Protein AF-A0A5C0DXQ9-F1 (afdb_monomer)

Solvent-accessible surface area (backbone atoms only — not comparable to full-atom values): 11431 Å² total; per-residue (Å²): 136,87,81,73,90,40,61,72,46,39,57,31,64,67,61,43,37,51,54,45,40,54,57,48,52,52,50,47,52,51,49,53,51,51,56,53,49,55,46,51,58,53,44,64,68,39,66,84,57,83,90,80,89,86,68,92,79,42,70,71,53,39,52,50,53,47,49,53,48,50,50,51,49,52,50,52,49,50,54,52,49,53,48,50,54,52,48,34,62,75,70,62,54,54,52,63,52,48,41,47,24,53,52,43,45,53,50,32,46,52,51,42,49,51,51,59,32,34,76,70,48,71,68,52,73,71,58,45,54,52,50,54,57,62,57,46,53,62,65,63,47,47,56,71,77,47,49,44,81,89,68,73,79,76,87,81,78,80,76,52,73,68,53,52,53,51,49,52,55,47,53,53,49,53,53,57,67,72,47,99,64,55,76,69,58,56,54,52,55,53,52,57,61,64,76,78,110

Foldseek 3Di:
DDDDQDLVQLLDLVNLLVVLLVVLVVQLVVQLVVLVVVVVVVVVVVVVPDDDDDDCPDPVNLVSSLVSSLVVLVVVLVVVLVVNVVVCVVVVPALVSSLSSNLSSLVSSLVSSQVSSCVSPNDDPVRVVVSVVVSVVSNVVSCVVSPHPVVVDDDDDDDDPVVVVVVVLVVVLVVLVPDPDDPVVSVVVVVVVVVVD

Nearest PDB structures (foldseek):
  4pu3-assembly1_B  TM=4.774E-01  e=5.585E+00  Shewanella oneidensis MR-1
  6xxv-assembly2_F  TM=4.440E-01  e=5.886E+00  Homo sapiens
  8j07-assembly1_3  TM=2.164E-01  e=5.886E+00  Homo sapiens
  4tql-assembly1_A  TM=2.391E-01  e=7.260E+00  synthetic construct

Radius of gyration: 27.79 Å; Cα contacts (8 Å, |Δi|>4): 113; chains: 1; bounding box: 63×33×80 Å

pLDDT: mean 84.04, std 14.0, range [42.94, 96.19]

Structure (mmCIF, N/CA/C/O backbone):
data_AF-A0A5C0DXQ9-F1
#
_entry.id   AF-A0A5C0DXQ9-F1
#
loop_
_atom_site.group_PDB
_atom_site.id
_atom_site.type_symbol
_atom_site.label_atom_id
_atom_site.label_alt_id
_atom_site.label_comp_id
_atom_site.label_asym_id
_atom_site.label_entity_id
_atom_site.label_seq_id
_atom_site.pdbx_PDB_ins_code
_atom_site.Cartn_x
_atom_site.Cartn_y
_atom_site.Cartn_z
_atom_site.occupancy
_atom_site.B_iso_or_equiv
_atom_site.auth_seq_id
_atom_site.auth_comp_id
_atom_site.auth_asym_id
_atom_site.auth_atom_id
_atom_site.pdbx_PDB_model_num
ATOM 1 N N . MET A 1 1 ? -2.977 2.611 -20.337 1.00 57.69 1 MET A N 1
ATOM 2 C CA . MET A 1 1 ? -4.114 1.672 -20.245 1.00 57.69 1 MET A CA 1
ATOM 3 C C . MET A 1 1 ? -5.140 2.260 -19.283 1.00 57.69 1 MET A C 1
ATOM 5 O O . MET A 1 1 ? -4.725 2.802 -18.268 1.00 57.69 1 MET A O 1
ATOM 9 N N . THR A 1 2 ? -6.436 2.237 -19.600 1.00 77.56 2 THR A N 1
ATOM 10 C CA . THR A 1 2 ? -7.495 2.742 -18.704 1.00 77.56 2 THR A CA 1
ATOM 11 C C . THR A 1 2 ? -8.113 1.585 -17.930 1.00 77.56 2 THR A C 1
ATOM 13 O O . THR A 1 2 ? -8.775 0.739 -18.527 1.00 77.56 2 THR A O 1
ATOM 16 N N . PHE A 1 3 ? -7.885 1.544 -16.617 1.00 87.88 3 PHE A N 1
ATOM 17 C CA . PHE A 1 3 ? -8.521 0.587 -15.714 1.00 87.88 3 PHE A CA 1
ATOM 18 C C . PHE A 1 3 ? -9.900 1.109 -15.305 1.00 87.88 3 PHE A C 1
ATOM 20 O O . PHE A 1 3 ? -10.027 2.258 -14.889 1.00 87.88 3 PHE A O 1
ATOM 27 N N . GLN A 1 4 ? -10.936 0.282 -15.418 1.00 91.50 4 GLN A N 1
ATOM 28 C CA . GLN A 1 4 ? -12.277 0.657 -14.971 1.00 91.50 4 GLN A CA 1
ATOM 29 C C . GLN A 1 4 ? -12.434 0.377 -13.476 1.00 91.50 4 GLN A C 1
ATOM 31 O O . GLN A 1 4 ? -12.380 -0.777 -13.049 1.00 91.50 4 GLN A O 1
ATOM 36 N N . ILE A 1 5 ? -12.646 1.434 -12.693 1.00 92.25 5 ILE A N 1
ATOM 37 C CA . ILE A 1 5 ? -12.815 1.356 -11.241 1.00 92.25 5 ILE A CA 1
ATOM 38 C C . ILE A 1 5 ? -14.251 0.927 -10.930 1.00 92.25 5 ILE A C 1
ATOM 40 O O . ILE A 1 5 ? -15.166 1.739 -10.878 1.00 92.25 5 ILE A O 1
ATOM 44 N N . THR A 1 6 ? -14.442 -0.375 -10.742 1.00 93.12 6 THR A N 1
ATOM 45 C CA . THR A 1 6 ? -15.700 -0.994 -10.300 1.00 93.12 6 THR A CA 1
ATOM 46 C C . THR A 1 6 ? -15.387 -2.029 -9.222 1.00 93.12 6 THR A C 1
ATOM 48 O O . THR A 1 6 ? -14.286 -2.586 -9.263 1.00 93.12 6 THR A O 1
ATOM 51 N N . PRO A 1 7 ? -16.318 -2.357 -8.302 1.00 91.88 7 PRO A N 1
ATOM 52 C CA . PRO A 1 7 ? -16.059 -3.347 -7.256 1.00 91.88 7 PRO A CA 1
ATOM 53 C C . PRO A 1 7 ? -15.606 -4.697 -7.819 1.00 91.88 7 PRO A C 1
ATOM 55 O O . PRO A 1 7 ? -14.713 -5.330 -7.270 1.00 91.88 7 PRO A O 1
ATOM 58 N N . GLU A 1 8 ? -16.183 -5.117 -8.946 1.00 93.31 8 GLU A N 1
ATOM 59 C CA . GLU A 1 8 ? -15.826 -6.363 -9.625 1.00 93.31 8 GLU A CA 1
ATOM 60 C C . GLU A 1 8 ? -14.357 -6.371 -10.073 1.00 93.31 8 GLU A C 1
ATOM 62 O O . GLU A 1 8 ? -13.620 -7.315 -9.783 1.00 93.31 8 GLU A O 1
ATOM 67 N N . ASN A 1 9 ? -13.894 -5.289 -10.704 1.00 92.62 9 ASN A N 1
ATOM 68 C CA . ASN A 1 9 ? -12.521 -5.193 -11.195 1.00 92.62 9 ASN A CA 1
ATOM 69 C C . ASN A 1 9 ? -11.516 -4.971 -10.060 1.00 92.62 9 ASN A C 1
ATOM 71 O O . ASN A 1 9 ? -10.453 -5.593 -10.043 1.00 92.62 9 ASN A O 1
ATOM 75 N N . THR A 1 10 ? -11.837 -4.112 -9.089 1.00 93.44 10 THR A N 1
ATOM 76 C CA . THR A 1 10 ? -10.950 -3.780 -7.959 1.00 93.44 10 THR A CA 1
ATOM 77 C C . THR A 1 10 ? -10.901 -4.866 -6.887 1.00 93.44 10 THR A C 1
ATOM 79 O O . THR A 1 10 ? -10.075 -4.792 -5.979 1.00 93.44 10 THR A O 1
ATOM 82 N N . GLN A 1 11 ? -11.749 -5.889 -6.982 1.00 94.19 11 GLN A N 1
ATOM 83 C CA . GLN A 1 11 ? -11.668 -7.102 -6.164 1.00 94.19 11 GLN A CA 1
ATOM 84 C C . GLN A 1 11 ? -11.140 -8.308 -6.962 1.00 94.19 11 GLN A C 1
ATOM 86 O O . GLN A 1 11 ? -10.884 -9.371 -6.392 1.00 94.19 11 GLN A O 1
ATOM 91 N N . ASN A 1 12 ? -10.891 -8.151 -8.268 1.00 95.69 12 ASN A N 1
ATOM 92 C CA . ASN A 1 12 ? -10.263 -9.180 -9.084 1.00 95.69 12 ASN A CA 1
ATOM 93 C C . ASN A 1 12 ? -8.734 -9.116 -8.965 1.00 95.69 12 ASN A C 1
ATOM 95 O O . ASN A 1 12 ? -8.052 -8.299 -9.589 1.00 95.69 12 ASN A O 1
ATOM 99 N N . LYS A 1 13 ? -8.177 -10.046 -8.184 1.00 94.44 13 LYS A N 1
ATOM 100 C CA . LYS A 1 13 ? -6.729 -10.169 -7.972 1.00 94.44 13 LYS A CA 1
ATOM 101 C C . LYS A 1 13 ? -5.935 -10.300 -9.276 1.00 94.44 13 LYS A C 1
ATOM 103 O O . LYS A 1 13 ? -4.861 -9.716 -9.370 1.00 94.44 13 LYS A O 1
ATOM 108 N N . SER A 1 14 ? -6.408 -11.081 -10.249 1.00 94.94 14 SER A N 1
ATOM 109 C CA . SER A 1 14 ? -5.661 -11.306 -11.495 1.00 94.94 14 SER A CA 1
ATOM 110 C C . SER A 1 14 ? -5.553 -10.015 -12.297 1.00 94.94 14 SER A C 1
ATOM 112 O O . SER A 1 14 ? -4.453 -9.618 -12.674 1.00 94.94 14 SER A O 1
ATOM 114 N N . THR A 1 15 ? -6.683 -9.330 -12.473 1.00 94.62 15 THR A N 1
ATOM 115 C CA . THR A 1 15 ? -6.773 -8.073 -13.224 1.00 94.62 15 THR A CA 1
ATOM 116 C C . THR A 1 15 ? -5.947 -6.967 -12.571 1.00 94.62 15 THR A C 1
ATOM 118 O O . THR A 1 15 ? -5.206 -6.263 -13.254 1.00 94.62 15 THR A O 1
ATOM 121 N N . LEU A 1 16 ? -6.000 -6.839 -11.241 1.00 95.50 16 LEU A N 1
ATOM 122 C CA . LEU A 1 16 ? -5.173 -5.869 -10.520 1.00 95.50 16 LEU A CA 1
ATOM 123 C C . LEU A 1 16 ? -3.677 -6.180 -10.620 1.00 95.50 16 LEU A C 1
ATOM 125 O O . LEU A 1 16 ? -2.874 -5.267 -10.805 1.00 95.50 16 LEU A O 1
ATOM 129 N N . LEU A 1 17 ? -3.282 -7.450 -10.487 1.00 96.06 17 LEU A N 1
ATOM 130 C CA . LEU A 1 17 ? -1.877 -7.836 -10.622 1.00 96.06 17 LEU A CA 1
ATOM 131 C C . LEU A 1 17 ? -1.350 -7.536 -12.022 1.00 96.06 17 LEU A C 1
ATOM 133 O O . LEU A 1 17 ? -0.240 -7.029 -12.139 1.00 96.06 17 LEU A O 1
ATOM 137 N N . GLU A 1 18 ? -2.122 -7.839 -13.062 1.00 95.56 18 GLU A N 1
ATOM 138 C CA . GLU A 1 18 ? -1.767 -7.527 -14.447 1.00 95.56 18 GLU A CA 1
ATOM 139 C C . GLU A 1 18 ? -1.595 -6.018 -14.643 1.00 95.56 18 GLU A C 1
ATOM 141 O O . GLU A 1 18 ? -0.513 -5.572 -15.026 1.00 95.56 18 GLU A O 1
ATOM 146 N N . TYR A 1 19 ? -2.590 -5.231 -14.232 1.00 95.38 19 TYR A N 1
ATOM 147 C CA . TYR A 1 19 ? -2.549 -3.772 -14.306 1.00 95.38 19 TYR A CA 1
ATOM 148 C C . TYR A 1 19 ? -1.317 -3.167 -13.614 1.00 95.38 19 TYR A C 1
ATOM 150 O O . TYR A 1 19 ? -0.570 -2.386 -14.211 1.00 95.38 19 TYR A O 1
ATOM 158 N N . PHE A 1 20 ? -1.057 -3.548 -12.358 1.00 96.19 20 PHE A N 1
ATOM 159 C CA . PHE A 1 20 ? 0.099 -3.027 -11.627 1.00 96.19 20 PHE A CA 1
ATOM 160 C C . PHE A 1 20 ? 1.428 -3.522 -12.207 1.00 96.19 20 PHE A C 1
ATOM 162 O O . PHE A 1 20 ? 2.406 -2.773 -12.175 1.00 96.19 20 PHE A O 1
ATOM 169 N N . ARG A 1 21 ? 1.493 -4.752 -12.738 1.00 95.88 21 ARG A N 1
ATOM 170 C CA . ARG A 1 21 ? 2.706 -5.289 -13.378 1.00 95.88 21 ARG A CA 1
ATOM 171 C C . ARG A 1 21 ? 3.064 -4.516 -14.630 1.00 95.88 21 ARG A C 1
ATOM 173 O O . ARG A 1 21 ? 4.231 -4.180 -14.795 1.00 95.88 21 ARG A O 1
ATOM 180 N N . GLU A 1 22 ? 2.098 -4.228 -15.490 1.00 95.31 22 GLU A N 1
ATOM 181 C CA . GLU A 1 22 ? 2.356 -3.466 -16.710 1.00 95.31 22 GLU A CA 1
ATOM 182 C C . GLU A 1 22 ? 2.880 -2.066 -16.393 1.00 95.31 22 GLU A C 1
ATOM 184 O O . GLU A 1 22 ? 3.979 -1.713 -16.828 1.00 95.31 22 GLU A O 1
ATOM 189 N N . LEU A 1 23 ? 2.166 -1.321 -15.542 1.00 94.31 23 LEU A N 1
ATOM 190 C CA . LEU A 1 23 ? 2.596 0.011 -15.105 1.00 94.31 23 LEU A CA 1
ATOM 191 C C . LEU A 1 23 ? 3.960 -0.021 -14.412 1.00 94.31 23 LEU A C 1
ATOM 193 O O . LEU A 1 23 ? 4.803 0.854 -14.612 1.00 94.31 23 LEU A O 1
ATOM 197 N N . GLY A 1 24 ? 4.185 -1.032 -13.578 1.00 94.94 24 GLY A N 1
ATOM 198 C CA . GLY A 1 24 ? 5.432 -1.185 -12.851 1.00 94.94 24 GLY A CA 1
ATOM 199 C C . GLY A 1 24 ? 6.619 -1.519 -13.750 1.00 94.94 24 GLY A C 1
ATOM 200 O O . GLY A 1 24 ? 7.696 -0.957 -13.557 1.00 94.94 24 GLY A O 1
ATOM 201 N N . ASN A 1 25 ? 6.429 -2.369 -14.758 1.00 95.50 25 ASN A N 1
ATOM 202 C CA . ASN A 1 25 ? 7.457 -2.704 -15.744 1.00 95.50 25 ASN A CA 1
ATOM 203 C C . ASN A 1 25 ? 7.785 -1.519 -16.661 1.00 95.50 25 ASN A C 1
ATOM 205 O O . ASN A 1 25 ? 8.961 -1.283 -16.963 1.00 95.50 25 ASN A O 1
ATOM 209 N N . GLU A 1 26 ? 6.770 -0.752 -17.067 1.00 95.44 26 GLU A N 1
ATOM 210 C CA . GLU A 1 26 ? 6.946 0.498 -17.811 1.00 95.44 26 GLU A CA 1
ATOM 211 C C . GLU A 1 26 ? 7.802 1.478 -16.997 1.00 95.44 26 GLU A C 1
ATOM 213 O O . GLU A 1 26 ? 8.883 1.881 -17.436 1.00 95.44 26 GLU A O 1
ATOM 218 N N . LYS A 1 27 ? 7.404 1.755 -15.748 1.00 95.19 27 LYS A N 1
ATOM 219 C CA . LYS A 1 27 ? 8.153 2.648 -14.849 1.00 95.19 27 LYS A CA 1
ATOM 220 C C . LYS A 1 27 ? 9.560 2.150 -14.551 1.00 95.19 27 LYS A C 1
ATOM 222 O O . LYS A 1 27 ? 10.500 2.941 -14.524 1.00 95.19 27 LYS A O 1
ATOM 227 N N . LEU A 1 28 ? 9.741 0.848 -14.344 1.00 94.62 28 LEU A N 1
ATOM 228 C CA . LEU A 1 28 ? 11.064 0.273 -14.119 1.00 94.62 28 LEU A CA 1
ATOM 229 C C . LEU A 1 28 ? 11.979 0.481 -15.334 1.00 94.62 28 LEU A C 1
ATOM 231 O O . LEU A 1 28 ? 13.169 0.769 -15.170 1.00 94.62 28 LEU A O 1
ATOM 235 N N . SER A 1 29 ? 11.432 0.360 -16.542 1.00 93.44 29 SER A N 1
ATOM 236 C CA . SER A 1 29 ? 12.166 0.589 -17.789 1.00 93.44 29 SER A CA 1
ATOM 237 C C . SER A 1 29 ? 12.580 2.054 -17.938 1.00 93.44 29 SER A C 1
ATOM 239 O O . SER A 1 29 ? 13.749 2.327 -18.217 1.00 93.44 29 SER A O 1
ATOM 241 N N . GLU A 1 30 ? 11.669 2.991 -17.668 1.00 93.94 30 GLU A N 1
ATOM 242 C CA . GLU A 1 30 ? 11.961 4.432 -17.649 1.00 93.94 30 GLU A CA 1
ATOM 243 C C . GLU A 1 30 ? 13.069 4.775 -16.643 1.00 93.94 30 GLU A C 1
ATOM 245 O O . GLU A 1 30 ? 14.079 5.377 -17.011 1.00 93.94 30 GLU A O 1
ATOM 250 N N . ILE A 1 31 ? 12.946 4.305 -15.397 1.00 92.94 31 ILE A N 1
ATOM 251 C CA . ILE A 1 31 ? 13.934 4.543 -14.335 1.00 92.94 31 ILE A CA 1
ATOM 252 C C . ILE A 1 31 ? 15.311 4.005 -14.742 1.00 92.94 31 ILE A C 1
ATOM 254 O O . ILE A 1 31 ? 16.329 4.675 -14.550 1.00 92.94 31 ILE A O 1
ATOM 258 N N . ARG A 1 32 ? 15.377 2.803 -15.333 1.00 90.44 32 ARG A N 1
ATOM 259 C CA . ARG A 1 32 ? 16.641 2.233 -15.837 1.00 90.44 32 ARG A CA 1
ATOM 260 C C . ARG A 1 32 ? 17.297 3.168 -16.859 1.00 90.44 32 ARG A C 1
ATOM 262 O O . ARG A 1 32 ? 18.494 3.441 -16.744 1.00 90.44 32 ARG A O 1
ATOM 269 N N . ILE A 1 33 ? 16.520 3.701 -17.803 1.00 89.31 33 ILE A N 1
ATOM 270 C CA . ILE A 1 33 ? 17.003 4.640 -18.828 1.00 89.31 33 ILE A CA 1
ATOM 271 C C . ILE A 1 33 ? 17.474 5.956 -18.196 1.00 89.31 33 ILE A C 1
ATOM 273 O O . ILE A 1 33 ? 18.551 6.455 -18.541 1.00 89.31 33 ILE A O 1
ATOM 277 N N . GLU A 1 34 ? 16.713 6.519 -17.259 1.00 88.62 34 GLU A N 1
ATOM 278 C CA . GLU A 1 34 ? 17.051 7.774 -16.578 1.00 88.62 34 GLU A CA 1
ATOM 279 C C . GLU A 1 34 ? 18.349 7.658 -15.777 1.00 88.62 34 GLU A C 1
ATOM 281 O O . GLU A 1 34 ? 19.250 8.497 -15.903 1.00 88.62 34 GLU A O 1
ATOM 286 N N . VAL A 1 35 ? 18.487 6.588 -14.992 1.00 85.94 35 VAL A N 1
ATOM 287 C CA . VAL A 1 35 ? 19.685 6.334 -14.185 1.00 85.94 35 VAL A CA 1
ATOM 288 C C . VAL A 1 35 ? 20.910 6.120 -15.077 1.00 85.94 35 VAL A C 1
ATOM 290 O O . VAL A 1 35 ? 21.982 6.667 -14.781 1.00 85.94 35 VAL A O 1
ATOM 293 N N . ASP A 1 36 ? 20.764 5.374 -16.173 1.00 82.75 36 ASP A N 1
ATOM 294 C CA . ASP A 1 36 ? 21.836 5.162 -17.149 1.00 82.75 36 ASP A CA 1
ATOM 295 C C . ASP A 1 36 ? 22.237 6.489 -17.826 1.00 82.75 36 ASP A C 1
ATOM 297 O O . ASP A 1 36 ? 23.429 6.804 -17.931 1.00 82.75 36 ASP A O 1
ATOM 301 N N . THR A 1 37 ? 21.261 7.327 -18.190 1.00 82.06 37 THR A N 1
ATOM 302 C CA . THR A 1 37 ? 21.476 8.630 -18.845 1.00 82.06 37 THR A CA 1
ATOM 303 C C . THR A 1 37 ? 22.141 9.649 -17.919 1.00 82.06 37 THR A C 1
ATOM 305 O O . THR A 1 37 ? 23.108 10.316 -18.306 1.00 82.06 37 THR A O 1
ATOM 308 N N . GLU A 1 38 ? 21.671 9.783 -16.677 1.00 77.88 38 GLU A N 1
ATOM 309 C CA . GLU A 1 38 ? 22.302 10.646 -15.673 1.00 77.88 38 GLU A CA 1
ATOM 310 C C . GLU A 1 38 ? 23.764 10.268 -15.444 1.00 77.88 38 GLU A C 1
ATOM 312 O O . GLU A 1 38 ? 24.628 11.135 -15.256 1.00 77.88 38 GLU A O 1
ATOM 317 N N . LYS A 1 39 ? 24.044 8.964 -15.418 1.00 70.75 39 LYS A N 1
ATOM 318 C CA . LYS A 1 39 ? 25.387 8.464 -15.167 1.00 70.75 39 LYS A CA 1
ATOM 319 C C . LYS A 1 39 ? 26.288 8.667 -16.380 1.00 70.75 39 LYS A C 1
ATOM 321 O O . LYS A 1 39 ? 27.392 9.172 -16.198 1.00 70.75 39 LYS A O 1
ATOM 326 N N . TYR A 1 40 ? 25.790 8.438 -17.596 1.00 57.06 40 TYR A N 1
ATOM 327 C CA . TYR A 1 40 ? 26.486 8.806 -18.833 1.00 57.06 40 TYR A CA 1
ATOM 328 C C . TYR A 1 40 ? 26.846 10.303 -18.870 1.00 57.06 40 TYR A C 1
ATOM 330 O O . TYR A 1 40 ? 27.976 10.668 -19.198 1.00 57.06 40 TYR A O 1
ATOM 338 N N . LYS A 1 41 ? 25.938 11.191 -18.444 1.00 60.81 41 LYS A N 1
ATOM 339 C CA . LYS A 1 41 ? 26.207 12.640 -18.323 1.00 60.81 41 LYS A CA 1
ATOM 340 C C . LYS A 1 41 ? 27.267 12.971 -17.258 1.00 60.81 41 LYS A C 1
ATOM 342 O O . LYS A 1 41 ? 28.053 13.901 -17.430 1.00 60.81 41 LYS A O 1
ATOM 347 N N . LYS A 1 42 ? 27.312 12.232 -16.145 1.00 62.34 42 LYS A N 1
ATOM 348 C CA . LYS A 1 42 ? 28.354 12.387 -15.106 1.00 62.34 42 LYS A CA 1
ATOM 349 C C . LYS A 1 42 ? 29.709 11.865 -15.582 1.00 62.34 42 LYS A C 1
ATOM 351 O O . LYS A 1 42 ? 30.735 12.481 -15.291 1.00 62.34 42 LYS A O 1
ATOM 356 N N . ASP A 1 43 ? 29.707 10.778 -16.342 1.00 55.72 43 ASP A N 1
ATOM 357 C CA . ASP A 1 43 ? 30.921 10.159 -16.854 1.00 55.72 43 ASP A CA 1
ATOM 358 C C . ASP A 1 43 ? 31.504 10.963 -18.022 1.00 55.72 43 ASP A C 1
ATOM 360 O O . ASP A 1 43 ? 32.700 11.217 -18.010 1.00 55.72 43 ASP A O 1
ATOM 364 N N . THR A 1 44 ? 30.701 11.496 -18.952 1.00 52.53 44 THR A N 1
ATOM 365 C CA . THR A 1 44 ? 31.161 12.439 -20.008 1.00 52.53 44 THR A CA 1
ATOM 366 C C . THR A 1 44 ? 31.802 13.707 -19.439 1.00 52.53 44 THR A C 1
ATOM 368 O O . THR A 1 44 ? 32.802 14.180 -19.977 1.00 52.53 44 THR A O 1
ATOM 371 N N . LYS A 1 45 ? 31.333 14.202 -18.285 1.00 53.81 45 LYS A N 1
ATOM 372 C CA . LYS A 1 45 ? 32.026 15.259 -17.523 1.00 53.81 45 LYS A CA 1
ATOM 373 C C . LYS A 1 45 ? 33.346 14.781 -16.891 1.00 53.81 45 LYS A C 1
ATOM 375 O O . LYS A 1 45 ? 34.284 15.569 -16.786 1.00 53.81 45 LYS A O 1
ATOM 380 N N . LYS A 1 46 ? 33.444 13.506 -16.493 1.00 49.84 46 LYS A N 1
ATOM 381 C CA . LYS A 1 46 ? 34.672 12.870 -15.973 1.00 49.84 46 LYS A CA 1
ATOM 382 C C . LYS A 1 46 ? 35.659 12.424 -17.052 1.00 49.84 46 LYS A C 1
ATOM 384 O O . LYS A 1 46 ? 36.835 12.344 -16.731 1.00 49.84 46 LYS A O 1
ATOM 389 N N . TYR A 1 47 ? 35.251 12.198 -18.303 1.00 43.12 47 TYR A N 1
ATOM 390 C CA . TYR A 1 47 ? 36.124 11.750 -19.404 1.00 43.12 47 TYR A CA 1
ATOM 391 C C . TYR A 1 47 ? 37.258 12.742 -19.754 1.00 43.12 47 TYR A C 1
ATOM 393 O O . TYR A 1 47 ? 38.146 12.394 -20.525 1.00 43.12 47 TYR A O 1
ATOM 401 N N . LYS A 1 48 ? 37.316 13.928 -19.124 1.00 50.97 48 LYS A N 1
ATOM 402 C CA . LYS A 1 48 ? 38.524 14.778 -19.083 1.00 50.97 48 LYS A CA 1
ATOM 403 C C . LYS A 1 48 ? 39.625 14.293 -18.113 1.00 50.97 48 LYS A C 1
ATOM 405 O O . LYS A 1 48 ? 40.711 14.861 -18.114 1.00 50.97 48 LYS A O 1
ATOM 410 N N . LYS A 1 49 ? 39.395 13.264 -17.291 1.00 42.94 49 LYS A N 1
ATOM 411 C CA . LYS A 1 49 ? 40.396 12.622 -16.417 1.00 42.94 49 LYS A CA 1
ATOM 412 C C . LYS A 1 49 ? 40.168 11.109 -16.409 1.00 42.94 49 LYS A C 1
ATOM 414 O O . LYS A 1 49 ? 39.126 10.627 -15.982 1.00 42.94 49 LYS A O 1
ATOM 419 N N . GLY A 1 50 ? 41.145 10.377 -16.939 1.00 46.88 50 GLY A N 1
ATOM 420 C CA . GLY A 1 50 ? 41.020 8.977 -17.332 1.00 46.88 50 GLY A CA 1
ATOM 421 C C . GLY A 1 50 ? 40.596 7.972 -16.251 1.00 46.88 50 GLY A C 1
ATOM 422 O O . GLY A 1 50 ? 40.791 8.156 -15.053 1.00 46.88 50 GLY A O 1
ATOM 423 N N . THR A 1 51 ? 40.124 6.834 -16.773 1.00 43.91 51 THR A N 1
ATOM 424 C CA . THR A 1 51 ? 39.885 5.512 -16.157 1.00 43.91 51 THR A CA 1
ATOM 425 C C . THR A 1 51 ? 38.557 5.267 -15.413 1.00 43.91 51 THR A C 1
ATOM 427 O O . THR A 1 51 ? 38.351 5.685 -14.279 1.00 43.91 51 THR A O 1
ATOM 430 N N . LYS A 1 52 ? 37.664 4.480 -16.041 1.00 47.38 52 LYS A N 1
ATOM 431 C CA . LYS A 1 52 ? 37.285 3.079 -15.700 1.00 47.38 52 LYS A CA 1
ATOM 432 C C . LYS A 1 52 ? 35.954 2.715 -16.388 1.00 47.38 52 LYS A C 1
ATOM 434 O O . LYS A 1 52 ? 34.976 3.446 -16.291 1.00 47.38 52 LYS A O 1
ATOM 439 N N . LYS A 1 53 ? 35.928 1.570 -17.082 1.00 47.53 53 LYS A N 1
ATOM 440 C CA . LYS A 1 53 ? 34.759 1.016 -17.794 1.00 47.53 53 LYS A CA 1
ATOM 441 C C . LYS A 1 53 ? 33.645 0.662 -16.790 1.00 47.53 53 LYS A C 1
ATOM 443 O O . LYS A 1 53 ? 33.912 0.033 -15.769 1.00 47.53 53 LYS A O 1
ATOM 448 N N . TYR A 1 54 ? 32.416 1.093 -17.072 1.00 49.62 54 TYR A N 1
ATOM 449 C CA . TYR A 1 54 ? 31.240 0.974 -16.199 1.00 49.62 54 TYR A CA 1
ATOM 450 C C . TYR A 1 54 ? 30.693 -0.464 -16.118 1.00 49.62 54 TYR A C 1
ATOM 452 O O . TYR A 1 54 ? 30.700 -1.202 -17.102 1.00 49.62 54 TYR A O 1
ATOM 460 N N . HIS A 1 55 ? 30.179 -0.839 -14.942 1.00 52.72 55 HIS A N 1
ATOM 461 C CA . HIS A 1 55 ? 29.466 -2.095 -14.708 1.00 52.72 55 HIS A CA 1
ATOM 462 C C . HIS A 1 55 ? 28.072 -1.792 -14.138 1.00 52.72 55 HIS A C 1
ATOM 464 O O . HIS A 1 55 ? 27.961 -1.153 -13.089 1.00 52.72 55 HIS A O 1
ATOM 470 N N . LYS A 1 56 ? 27.017 -2.293 -14.796 1.00 57.75 56 LYS A N 1
ATOM 471 C CA . LYS A 1 56 ? 25.599 -2.208 -14.375 1.00 57.75 56 LYS A CA 1
ATOM 472 C C . LYS A 1 56 ? 25.312 -2.860 -13.011 1.00 57.75 56 LYS A C 1
ATOM 474 O O . LYS A 1 56 ? 24.227 -2.731 -12.467 1.00 57.75 56 LYS A O 1
ATOM 479 N N . ASN A 1 57 ? 26.295 -3.544 -12.427 1.00 64.00 57 ASN A N 1
ATOM 480 C CA . ASN A 1 57 ? 26.123 -4.412 -11.265 1.00 64.00 57 ASN A CA 1
ATOM 481 C C . ASN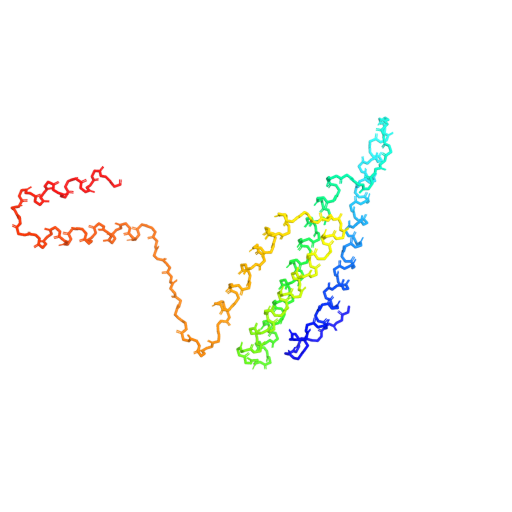 A 1 57 ? 26.589 -3.797 -9.930 1.00 64.00 57 ASN A C 1
ATOM 483 O O . ASN A 1 57 ? 26.781 -4.520 -8.955 1.00 64.00 57 ASN A O 1
ATOM 487 N N . THR A 1 58 ? 26.807 -2.477 -9.849 1.00 82.00 58 THR A N 1
ATOM 488 C CA . THR A 1 58 ? 27.245 -1.867 -8.581 1.00 82.00 58 THR A CA 1
ATOM 489 C C . THR A 1 58 ? 26.098 -1.761 -7.576 1.00 82.00 58 THR A C 1
ATOM 491 O O . THR A 1 58 ? 24.976 -1.408 -7.934 1.00 82.00 58 THR A O 1
ATOM 494 N N . LYS A 1 59 ? 26.398 -1.967 -6.286 1.00 86.19 59 LYS A N 1
ATOM 495 C CA . LYS A 1 59 ? 25.440 -1.812 -5.173 1.00 86.19 59 LYS A CA 1
ATOM 496 C C . LYS A 1 59 ? 24.638 -0.506 -5.266 1.00 86.19 59 LYS A C 1
ATOM 498 O O . LYS A 1 59 ? 23.417 -0.528 -5.256 1.00 86.19 59 LYS A O 1
ATOM 503 N N . LYS A 1 60 ? 25.331 0.620 -5.479 1.00 85.06 60 LYS A N 1
ATOM 504 C CA . LYS A 1 60 ? 24.726 1.959 -5.596 1.00 85.06 60 LYS A CA 1
ATOM 505 C C . LYS A 1 60 ? 23.731 2.097 -6.758 1.00 85.06 60 LYS A C 1
ATOM 507 O O . LYS A 1 60 ? 22.808 2.896 -6.674 1.00 85.06 60 LYS A O 1
ATOM 512 N N . TYR A 1 61 ? 23.937 1.364 -7.854 1.00 86.69 61 TYR A N 1
ATOM 513 C CA . TYR A 1 61 ? 23.015 1.374 -8.993 1.00 86.69 61 TYR A CA 1
ATOM 514 C C . TYR A 1 61 ? 21.709 0.662 -8.636 1.00 86.69 61 TYR A C 1
ATOM 516 O O . TYR A 1 61 ? 20.635 1.237 -8.787 1.00 86.69 61 TYR A O 1
ATOM 524 N N . LYS A 1 62 ? 21.821 -0.547 -8.070 1.00 89.69 62 LYS A N 1
ATOM 525 C CA . LYS A 1 62 ? 20.673 -1.332 -7.602 1.00 89.69 62 LYS A CA 1
ATOM 526 C C . LYS A 1 62 ? 19.898 -0.602 -6.508 1.00 89.69 62 LYS A C 1
ATOM 528 O O . LYS A 1 62 ? 18.675 -0.574 -6.536 1.00 89.69 62 LYS A O 1
ATOM 533 N N . GLU A 1 63 ? 20.604 0.034 -5.577 1.00 90.81 63 GLU A N 1
ATOM 534 C CA . GLU A 1 63 ? 20.007 0.836 -4.507 1.00 90.81 63 GLU A CA 1
ATOM 535 C C . GLU A 1 63 ? 19.181 2.004 -5.052 1.00 90.81 63 GLU A C 1
ATOM 537 O O . GLU A 1 63 ? 18.034 2.166 -4.649 1.00 90.81 63 GLU A O 1
ATOM 542 N N . LYS A 1 64 ? 19.720 2.757 -6.025 1.00 91.00 64 LYS A N 1
ATOM 543 C CA . LYS A 1 64 ? 18.989 3.864 -6.655 1.00 91.00 64 LYS A CA 1
ATOM 544 C C . LYS A 1 64 ? 17.716 3.362 -7.342 1.00 91.00 64 LYS A C 1
ATOM 546 O O . LYS A 1 64 ? 16.631 3.801 -6.994 1.00 91.00 64 LYS A O 1
ATOM 551 N N . ILE A 1 65 ? 17.834 2.373 -8.232 1.00 92.56 65 ILE A N 1
ATOM 552 C CA . ILE A 1 65 ? 16.675 1.846 -8.972 1.00 92.56 65 ILE A CA 1
ATOM 553 C C . ILE A 1 65 ? 15.628 1.250 -8.026 1.00 92.56 65 ILE A C 1
ATOM 555 O O . ILE A 1 65 ? 14.443 1.516 -8.186 1.00 92.56 65 ILE A O 1
ATOM 559 N N . THR A 1 66 ? 16.042 0.463 -7.025 1.00 92.31 66 THR A N 1
ATOM 560 C CA . THR A 1 66 ? 15.096 -0.143 -6.070 1.00 92.31 66 THR A CA 1
ATOM 561 C C . THR A 1 66 ? 14.429 0.874 -5.143 1.00 92.31 66 THR A C 1
ATOM 563 O O . THR A 1 66 ? 13.348 0.578 -4.629 1.00 92.31 66 THR A O 1
ATOM 566 N N . GLY A 1 67 ? 15.052 2.031 -4.901 1.00 93.12 67 GLY A N 1
ATOM 567 C CA . GLY A 1 67 ? 14.447 3.159 -4.189 1.00 93.12 67 GLY A CA 1
ATOM 568 C C . GLY A 1 67 ? 13.468 3.942 -5.064 1.00 93.12 67 GLY A C 1
ATOM 569 O O . GLY A 1 67 ? 12.338 4.204 -4.641 1.00 93.12 67 GLY A O 1
ATOM 570 N N . ASP A 1 68 ? 13.865 4.236 -6.301 1.00 94.38 68 ASP A N 1
ATOM 571 C CA . ASP A 1 68 ? 13.052 4.979 -7.267 1.00 94.38 68 ASP A CA 1
ATOM 572 C C . ASP A 1 68 ? 11.787 4.182 -7.642 1.00 94.38 68 ASP A C 1
ATOM 574 O O . ASP A 1 68 ? 10.685 4.728 -7.594 1.00 94.38 68 ASP A O 1
ATOM 578 N N . ILE A 1 69 ? 11.898 2.866 -7.889 1.00 94.88 69 ILE A N 1
ATOM 579 C CA . ILE A 1 69 ? 10.730 2.018 -8.200 1.00 94.88 69 ILE A CA 1
ATOM 580 C C . ILE A 1 69 ? 9.774 1.891 -7.009 1.00 94.88 69 ILE A C 1
ATOM 582 O O . ILE A 1 69 ? 8.561 1.931 -7.183 1.00 94.88 69 ILE A O 1
ATOM 586 N N . ASN A 1 70 ? 10.299 1.793 -5.783 1.00 93.56 70 ASN A N 1
ATOM 587 C CA . ASN A 1 70 ? 9.471 1.756 -4.578 1.00 93.56 70 ASN A CA 1
ATOM 588 C C . ASN A 1 70 ? 8.669 3.053 -4.424 1.00 93.56 70 ASN A C 1
ATOM 590 O O . ASN A 1 70 ? 7.491 3.023 -4.076 1.00 93.56 70 ASN A O 1
ATOM 594 N N . THR A 1 71 ? 9.309 4.190 -4.695 1.00 94.81 71 THR A N 1
ATOM 595 C CA . THR A 1 71 ? 8.652 5.500 -4.668 1.00 94.81 71 THR A CA 1
ATOM 596 C C . THR A 1 71 ? 7.575 5.575 -5.749 1.00 94.81 71 THR A C 1
ATOM 598 O O . THR A 1 71 ? 6.428 5.877 -5.433 1.00 94.81 71 THR A O 1
ATOM 601 N N . ALA A 1 72 ? 7.902 5.197 -6.988 1.00 95.50 72 ALA A N 1
ATOM 602 C CA . ALA A 1 72 ? 6.965 5.211 -8.108 1.00 95.50 72 ALA A CA 1
ATOM 603 C C . ALA A 1 72 ? 5.723 4.342 -7.852 1.00 95.50 72 ALA A C 1
ATOM 605 O O . ALA A 1 72 ? 4.601 4.823 -8.003 1.00 95.50 72 ALA A O 1
ATOM 606 N N . ILE A 1 73 ? 5.899 3.092 -7.406 1.00 94.56 73 ILE A N 1
ATOM 607 C CA . ILE A 1 73 ? 4.767 2.195 -7.133 1.00 94.56 73 ILE A CA 1
ATOM 608 C C . ILE A 1 73 ? 3.920 2.704 -5.965 1.00 94.56 73 ILE A C 1
ATOM 610 O O . ILE A 1 73 ? 2.696 2.661 -6.051 1.00 94.56 73 ILE A O 1
ATOM 614 N N . ASN A 1 74 ? 4.524 3.234 -4.895 1.00 93.19 74 ASN A N 1
ATOM 615 C CA . ASN A 1 74 ? 3.748 3.811 -3.792 1.00 93.19 74 ASN A CA 1
ATOM 616 C C . ASN A 1 74 ? 2.949 5.045 -4.229 1.00 93.19 74 ASN A C 1
ATOM 618 O O . ASN A 1 74 ? 1.817 5.226 -3.782 1.00 93.19 74 ASN A O 1
ATOM 622 N N . THR A 1 75 ? 3.500 5.864 -5.123 1.00 95.31 75 THR A N 1
ATOM 623 C CA . THR A 1 75 ? 2.787 6.994 -5.724 1.00 95.31 75 THR A CA 1
ATOM 624 C C . THR A 1 75 ? 1.612 6.524 -6.584 1.00 95.31 75 THR A C 1
ATOM 626 O O . THR A 1 75 ? 0.504 7.020 -6.398 1.00 95.31 75 THR A O 1
ATOM 629 N N . ILE A 1 76 ? 1.814 5.533 -7.459 1.00 94.81 76 ILE A N 1
ATOM 630 C CA . ILE A 1 76 ? 0.742 4.949 -8.286 1.00 94.81 76 ILE A CA 1
ATOM 631 C C . ILE A 1 76 ? -0.346 4.334 -7.401 1.00 94.81 76 ILE A C 1
ATOM 633 O O . ILE A 1 76 ? -1.523 4.624 -7.593 1.00 94.81 76 ILE A O 1
ATOM 637 N N . LYS A 1 77 ? 0.046 3.539 -6.395 1.00 94.88 77 LYS A N 1
ATOM 638 C CA . LYS A 1 77 ? -0.864 2.956 -5.399 1.00 94.88 77 LYS A CA 1
ATOM 639 C C . LYS A 1 77 ? -1.714 4.044 -4.751 1.00 94.88 77 LYS A C 1
ATOM 641 O O . LYS A 1 77 ? -2.928 3.903 -4.701 1.00 94.88 77 LYS A O 1
ATOM 646 N N . LYS A 1 78 ? -1.092 5.125 -4.270 1.00 94.81 78 LYS A N 1
ATOM 647 C CA . LYS A 1 78 ? -1.803 6.223 -3.606 1.00 94.81 78 LYS A CA 1
ATOM 648 C C . LYS A 1 78 ? -2.841 6.864 -4.527 1.00 94.81 78 LYS A C 1
ATOM 650 O O . LYS A 1 78 ? -3.991 6.966 -4.124 1.00 94.81 78 LYS A O 1
ATOM 655 N N . TYR A 1 79 ? -2.453 7.233 -5.749 1.00 95.38 79 TYR A N 1
ATOM 656 C CA . TYR A 1 79 ? -3.394 7.817 -6.707 1.00 95.38 79 TYR A CA 1
ATOM 657 C C . TYR A 1 79 ? -4.564 6.879 -6.999 1.00 95.38 79 TYR A C 1
ATOM 659 O O . TYR A 1 79 ? -5.709 7.306 -6.943 1.00 95.38 79 TYR A O 1
ATOM 667 N N . PHE A 1 80 ? -4.290 5.593 -7.210 1.00 95.56 80 PHE A N 1
ATOM 668 C CA . PHE A 1 80 ? -5.334 4.611 -7.486 1.00 95.56 80 PHE A CA 1
ATOM 669 C C . PHE A 1 80 ? -6.281 4.403 -6.291 1.00 95.56 80 PHE A C 1
ATOM 671 O O . PHE A 1 80 ? -7.487 4.257 -6.470 1.00 95.56 80 PHE A O 1
ATOM 678 N N . LEU A 1 81 ? -5.767 4.426 -5.054 1.00 95.00 81 LEU A N 1
ATOM 679 C CA . LEU A 1 81 ? -6.604 4.389 -3.848 1.00 95.00 81 LEU A CA 1
ATOM 680 C C . LEU A 1 81 ? -7.480 5.644 -3.7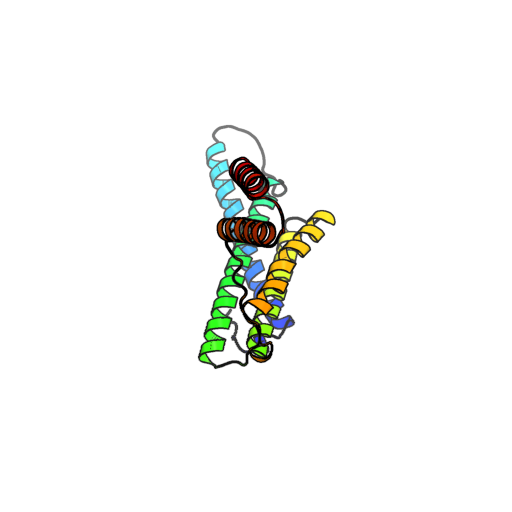31 1.00 95.00 81 LEU A C 1
ATOM 682 O O . LEU A 1 81 ? -8.659 5.523 -3.400 1.00 95.00 81 LEU A O 1
ATOM 686 N N . ASP A 1 82 ? -6.930 6.825 -4.019 1.00 95.50 82 ASP A N 1
ATOM 687 C CA . ASP A 1 82 ? -7.682 8.084 -4.017 1.00 95.50 82 ASP A CA 1
ATOM 688 C C . ASP A 1 82 ? -8.797 8.057 -5.082 1.00 95.50 82 ASP A C 1
ATOM 690 O O . ASP A 1 82 ? -9.931 8.453 -4.803 1.00 95.50 82 ASP A O 1
ATOM 694 N N . GLU A 1 83 ? -8.520 7.521 -6.274 1.00 95.31 83 GLU A N 1
ATOM 695 C CA . GLU A 1 83 ? -9.527 7.312 -7.320 1.00 95.31 83 GLU A CA 1
ATOM 696 C C . GLU A 1 83 ? -10.625 6.334 -6.875 1.00 95.31 83 GLU A C 1
ATOM 698 O O . GLU A 1 83 ? -11.802 6.667 -6.997 1.00 95.31 83 GLU A O 1
ATOM 703 N N . ILE A 1 84 ? -10.275 5.190 -6.268 1.00 95.12 84 ILE A N 1
ATOM 704 C CA . ILE A 1 84 ? -11.260 4.253 -5.693 1.00 95.12 84 ILE A CA 1
ATOM 705 C C . ILE A 1 84 ? -12.152 4.957 -4.674 1.00 95.12 84 ILE A C 1
ATOM 707 O O . ILE A 1 84 ? -13.364 4.758 -4.680 1.00 95.12 84 ILE A O 1
ATOM 711 N N . ILE A 1 85 ? -11.578 5.766 -3.781 1.00 94.50 85 ILE A N 1
ATOM 712 C CA . ILE A 1 85 ? -12.350 6.477 -2.755 1.00 94.50 85 ILE A CA 1
ATOM 713 C C . ILE A 1 85 ? -13.332 7.450 -3.406 1.00 94.50 85 ILE A C 1
ATOM 715 O O . ILE A 1 85 ? -14.495 7.485 -3.001 1.00 94.50 85 ILE A O 1
ATOM 719 N N . ASN A 1 86 ? -12.883 8.208 -4.406 1.00 94.94 86 ASN A N 1
ATOM 720 C CA . ASN A 1 86 ? -13.721 9.167 -5.118 1.00 94.94 86 ASN A CA 1
ATOM 721 C C . ASN A 1 86 ? -14.856 8.469 -5.877 1.00 94.94 86 ASN A C 1
ATOM 723 O O . ASN A 1 86 ? -16.013 8.854 -5.713 1.00 94.94 86 ASN A O 1
ATOM 727 N N . THR A 1 87 ? -14.555 7.410 -6.632 1.00 94.62 87 THR A N 1
ATOM 728 C CA . THR A 1 87 ? -15.562 6.618 -7.353 1.00 94.62 87 THR A CA 1
ATOM 729 C C . THR A 1 87 ? -16.539 5.947 -6.391 1.00 94.62 87 THR A C 1
ATOM 731 O O . THR A 1 87 ? -17.745 6.019 -6.594 1.00 94.62 87 THR A O 1
ATOM 734 N N . ALA A 1 88 ? -16.058 5.383 -5.281 1.00 93.81 88 ALA A N 1
ATOM 735 C CA . ALA A 1 88 ? -16.919 4.770 -4.273 1.00 93.81 88 ALA A CA 1
ATOM 736 C C . ALA A 1 88 ? -17.897 5.773 -3.637 1.00 93.81 88 ALA A C 1
ATOM 738 O O . ALA A 1 88 ? -19.010 5.392 -3.278 1.00 93.81 88 ALA A O 1
ATOM 739 N N . ILE A 1 89 ? -17.497 7.042 -3.488 1.00 93.06 89 ILE A N 1
ATOM 740 C CA . ILE A 1 89 ? -18.384 8.117 -3.018 1.00 93.06 89 ILE A CA 1
ATOM 741 C C . ILE A 1 89 ? -19.391 8.502 -4.108 1.00 93.06 89 ILE A C 1
ATOM 743 O O . ILE A 1 89 ? -20.573 8.645 -3.804 1.00 93.06 89 ILE A O 1
ATOM 747 N N . GLN A 1 90 ? -18.939 8.659 -5.355 1.00 94.94 90 GLN A N 1
ATOM 748 C CA . GLN A 1 90 ? -19.789 9.039 -6.490 1.00 94.94 90 GLN A CA 1
ATOM 749 C C . GLN A 1 90 ? -20.868 7.992 -6.790 1.00 94.94 90 GLN A C 1
ATOM 751 O O . GLN A 1 90 ? -22.033 8.348 -6.953 1.00 94.94 90 GLN A O 1
ATOM 756 N N . ASP A 1 91 ? -20.496 6.715 -6.782 1.00 94.06 91 ASP A N 1
ATOM 757 C CA . ASP A 1 91 ? -21.376 5.588 -7.104 1.00 94.06 91 ASP A CA 1
ATOM 758 C C . ASP A 1 91 ? -22.027 4.966 -5.856 1.00 94.06 91 ASP A C 1
ATOM 760 O O . ASP A 1 91 ? -22.694 3.935 -5.942 1.00 94.06 91 ASP A O 1
ATOM 764 N N . ASN A 1 92 ? -21.826 5.576 -4.682 1.00 92.94 92 ASN A N 1
ATOM 765 C CA . ASN A 1 92 ? -22.396 5.162 -3.399 1.00 92.94 92 ASN A CA 1
ATOM 766 C C . ASN A 1 92 ? -22.180 3.666 -3.081 1.00 92.94 92 ASN A C 1
ATOM 768 O O . ASN A 1 92 ? -23.121 2.927 -2.769 1.00 92.94 92 ASN A O 1
ATOM 772 N N . TRP A 1 93 ? -20.928 3.210 -3.173 1.00 93.81 93 TRP A N 1
ATOM 773 C CA . TRP A 1 93 ? -20.564 1.827 -2.864 1.00 93.81 93 TRP A CA 1
ATOM 774 C C . TRP A 1 93 ? -20.857 1.496 -1.400 1.00 93.81 93 TRP A C 1
ATOM 776 O O . TRP A 1 93 ? -20.729 2.338 -0.508 1.00 93.81 93 TRP A O 1
ATOM 786 N N . ASN A 1 94 ? -21.188 0.233 -1.134 1.00 92.56 94 ASN A N 1
ATOM 787 C CA . ASN A 1 94 ? -21.296 -0.231 0.243 1.00 92.56 94 ASN A CA 1
ATOM 788 C C . ASN A 1 94 ? -19.910 -0.279 0.918 1.00 92.56 94 ASN A C 1
ATOM 790 O O . ASN A 1 94 ? -18.872 -0.426 0.264 1.00 92.56 94 ASN A O 1
ATOM 794 N N . ASP A 1 95 ? -19.898 -0.177 2.251 1.00 89.81 95 ASP A N 1
ATOM 795 C CA . ASP A 1 95 ? -18.652 -0.104 3.024 1.00 89.81 95 ASP A CA 1
ATOM 796 C C . ASP A 1 95 ? -17.755 -1.334 2.809 1.00 89.81 95 ASP A C 1
ATOM 798 O O . ASP A 1 95 ? -16.528 -1.219 2.795 1.00 89.81 95 ASP A O 1
ATOM 802 N N . LYS A 1 96 ? -18.365 -2.511 2.614 1.00 91.25 96 LYS A N 1
ATOM 803 C CA . LYS A 1 96 ? -17.649 -3.769 2.389 1.00 91.25 96 LYS A CA 1
ATOM 804 C C . LYS A 1 96 ? -16.897 -3.738 1.060 1.00 91.25 96 LYS A C 1
ATOM 806 O O . LYS A 1 96 ? -15.707 -4.022 1.048 1.00 91.25 96 LYS A O 1
ATOM 811 N N . ASP A 1 97 ? -17.554 -3.352 -0.026 1.00 93.56 97 ASP A N 1
ATOM 812 C CA . ASP A 1 97 ? -16.962 -3.291 -1.361 1.00 93.56 97 ASP A CA 1
ATOM 813 C C . ASP A 1 97 ? -15.875 -2.231 -1.444 1.00 93.56 97 ASP A C 1
ATOM 815 O O . ASP A 1 97 ? -14.820 -2.472 -2.040 1.00 93.56 97 ASP A O 1
ATOM 819 N N . LYS A 1 98 ? -16.086 -1.084 -0.790 1.00 93.75 98 LYS A N 1
ATOM 820 C CA . LYS A 1 98 ? -15.057 -0.054 -0.654 1.00 93.75 98 LYS A CA 1
ATOM 821 C C . LYS A 1 98 ? -13.832 -0.606 0.073 1.00 93.75 98 LYS A C 1
ATOM 823 O O . LYS A 1 98 ? -12.732 -0.559 -0.474 1.00 93.75 98 LYS A O 1
ATOM 828 N N . LEU A 1 99 ? -14.006 -1.162 1.274 1.00 93.75 99 LEU A N 1
ATOM 829 C CA . LEU A 1 99 ? -12.894 -1.689 2.066 1.00 93.75 99 LEU A CA 1
ATOM 830 C C . LEU A 1 99 ? -12.175 -2.840 1.349 1.00 93.75 99 LEU A C 1
ATOM 832 O O . LEU A 1 99 ? -10.947 -2.836 1.267 1.00 93.75 99 LEU A O 1
ATOM 836 N N . SER A 1 100 ? -12.921 -3.793 0.789 1.00 94.31 100 SER A N 1
ATOM 837 C CA . SER A 1 100 ? -12.364 -4.899 0.010 1.00 94.31 100 SER A CA 1
ATOM 838 C C . SER A 1 100 ? -11.530 -4.380 -1.158 1.00 94.31 100 SER A C 1
ATOM 840 O O . SER A 1 100 ? -10.380 -4.788 -1.300 1.00 94.31 100 SER A O 1
ATOM 842 N N . SER A 1 101 ? -12.038 -3.422 -1.932 1.00 95.75 101 SER A N 1
ATOM 843 C CA . SER A 1 101 ? -11.307 -2.838 -3.065 1.00 95.75 101 SER A CA 1
ATOM 844 C C . SER A 1 101 ? -9.999 -2.160 -2.646 1.00 95.75 101 SER A C 1
ATOM 846 O O . SER A 1 101 ? -8.973 -2.337 -3.306 1.00 95.75 101 SER A O 1
ATOM 848 N N . LEU A 1 102 ? -9.996 -1.441 -1.517 1.00 95.56 102 LEU A N 1
ATOM 849 C CA . LEU A 1 102 ? -8.784 -0.826 -0.961 1.00 95.56 102 LEU A CA 1
ATOM 850 C C . LEU A 1 102 ? -7.759 -1.883 -0.515 1.00 95.56 102 LEU A C 1
ATOM 852 O O . LEU A 1 102 ? -6.562 -1.739 -0.785 1.00 95.56 102 LEU A O 1
ATOM 856 N N . LEU A 1 103 ? -8.213 -2.964 0.127 1.00 94.88 103 LEU A N 1
ATOM 857 C CA . LEU A 1 103 ? -7.355 -4.064 0.580 1.00 94.88 103 LEU A CA 1
ATOM 858 C C . LEU A 1 103 ? -6.755 -4.853 -0.593 1.00 94.88 103 LEU A C 1
ATOM 860 O O . LEU A 1 103 ? -5.546 -5.092 -0.609 1.00 94.88 103 LEU A O 1
ATOM 864 N N . PHE A 1 104 ? -7.563 -5.224 -1.591 1.00 95.81 104 PHE A N 1
ATOM 865 C CA . PHE A 1 104 ? -7.101 -5.938 -2.788 1.00 95.81 104 PHE A CA 1
ATOM 866 C C . PHE A 1 104 ? -6.098 -5.112 -3.589 1.00 95.81 104 PHE A C 1
ATOM 868 O O . PHE A 1 104 ? -5.051 -5.627 -3.990 1.00 95.81 104 PHE A O 1
ATOM 875 N N . THR A 1 105 ? -6.377 -3.822 -3.763 1.00 95.62 105 THR A N 1
ATOM 876 C CA . THR A 1 105 ? -5.466 -2.883 -4.422 1.00 95.62 105 THR A CA 1
ATOM 877 C C . THR A 1 105 ? -4.134 -2.808 -3.688 1.00 95.62 105 THR A C 1
ATOM 879 O O . THR A 1 105 ? -3.077 -2.977 -4.297 1.00 95.62 105 THR A O 1
ATOM 882 N N . THR A 1 106 ? -4.177 -2.604 -2.370 1.00 94.94 106 THR A N 1
ATOM 883 C CA . THR A 1 106 ? -2.974 -2.508 -1.535 1.00 94.94 106 THR A CA 1
ATOM 884 C C . THR A 1 106 ? -2.159 -3.795 -1.605 1.00 94.94 106 THR A C 1
ATOM 886 O O . THR A 1 106 ? -0.942 -3.744 -1.778 1.00 94.94 106 THR A O 1
ATOM 889 N N . TYR A 1 107 ? -2.822 -4.952 -1.566 1.00 94.62 107 TYR A N 1
ATOM 890 C CA . TYR A 1 107 ? -2.179 -6.249 -1.741 1.00 94.62 107 TYR A CA 1
ATOM 891 C C . TYR A 1 107 ? -1.472 -6.385 -3.080 1.00 94.62 107 TYR A C 1
ATOM 893 O O . TYR A 1 107 ? -0.276 -6.676 -3.112 1.00 94.62 107 TYR A O 1
ATOM 901 N N . CYS A 1 108 ? -2.191 -6.167 -4.179 1.00 95.62 108 CYS A N 1
ATOM 902 C CA . CYS A 1 108 ? -1.644 -6.385 -5.511 1.00 95.62 108 CYS A CA 1
ATOM 903 C C . CYS A 1 108 ? -0.493 -5.414 -5.794 1.00 95.62 108 CYS A C 1
ATOM 905 O O . CYS A 1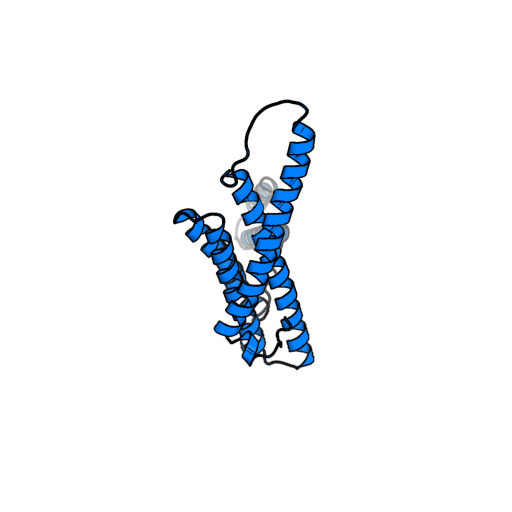 108 ? 0.568 -5.851 -6.238 1.00 95.62 108 CYS A O 1
ATOM 907 N N . ALA A 1 109 ? -0.648 -4.133 -5.447 1.00 95.25 109 ALA A N 1
ATOM 908 C CA . ALA A 1 109 ? 0.413 -3.139 -5.587 1.00 95.25 109 ALA A CA 1
ATOM 909 C C . ALA A 1 109 ? 1.664 -3.513 -4.772 1.00 95.25 109 ALA A C 1
ATOM 911 O O . ALA A 1 109 ? 2.786 -3.415 -5.271 1.00 95.25 109 ALA A O 1
ATOM 912 N N . ASN A 1 110 ? 1.483 -3.992 -3.537 1.00 93.75 110 ASN A N 1
ATOM 913 C CA . ASN A 1 110 ? 2.591 -4.397 -2.676 1.00 93.75 110 ASN A CA 1
ATOM 914 C C . ASN A 1 110 ? 3.309 -5.655 -3.198 1.00 93.75 110 ASN A C 1
ATOM 916 O O . ASN A 1 110 ? 4.539 -5.703 -3.173 1.00 93.75 110 ASN A O 1
ATOM 920 N N . VAL A 1 111 ? 2.577 -6.650 -3.711 1.00 94.31 111 VAL A N 1
ATOM 921 C CA . VAL A 1 111 ? 3.170 -7.847 -4.338 1.00 94.31 111 VAL A CA 1
ATO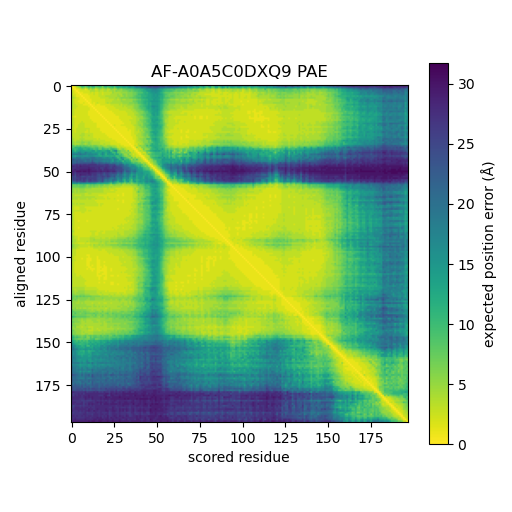M 922 C C . VAL A 1 111 ? 3.996 -7.464 -5.565 1.00 94.31 111 VAL A C 1
ATOM 924 O O . VAL A 1 111 ? 5.154 -7.859 -5.670 1.00 94.31 111 VAL A O 1
ATOM 927 N N . VAL A 1 112 ? 3.453 -6.629 -6.452 1.00 95.62 112 VAL A N 1
ATOM 928 C CA . VAL A 1 112 ? 4.177 -6.184 -7.652 1.00 95.62 112 VAL A CA 1
ATOM 929 C C . VAL A 1 112 ? 5.423 -5.376 -7.293 1.00 95.62 112 VAL A C 1
ATOM 931 O O . VAL A 1 112 ? 6.486 -5.571 -7.878 1.00 95.62 112 VAL A O 1
ATOM 934 N N . MET A 1 113 ? 5.334 -4.504 -6.291 1.00 94.31 113 MET A N 1
ATOM 935 C CA . MET A 1 113 ? 6.491 -3.770 -5.780 1.00 94.31 113 MET A CA 1
ATOM 936 C C . MET A 1 113 ? 7.598 -4.710 -5.278 1.00 94.31 113 MET A C 1
ATOM 938 O O . MET A 1 113 ? 8.781 -4.455 -5.523 1.00 94.31 113 MET A O 1
ATOM 942 N N . LEU A 1 114 ? 7.239 -5.794 -4.582 1.00 94.44 114 LEU A N 1
ATOM 943 C CA . LEU A 1 114 ? 8.199 -6.808 -4.148 1.00 94.44 114 LEU A CA 1
ATOM 944 C C . LEU A 1 114 ? 8.858 -7.496 -5.345 1.00 94.44 114 LEU A C 1
ATOM 946 O O . LEU A 1 114 ? 10.090 -7.553 -5.374 1.00 94.44 114 LEU A O 1
ATOM 950 N N . ASP A 1 115 ? 8.064 -7.943 -6.319 1.00 95.00 115 ASP A N 1
ATOM 951 C CA . ASP A 1 115 ? 8.535 -8.631 -7.527 1.00 95.00 115 ASP A CA 1
ATOM 952 C C . ASP A 1 115 ? 9.543 -7.763 -8.304 1.00 95.00 115 ASP A C 1
ATOM 954 O O . ASP A 1 115 ? 10.681 -8.177 -8.541 1.00 95.00 115 ASP A O 1
ATOM 958 N N . LEU A 1 116 ? 9.180 -6.512 -8.608 1.00 95.62 116 LEU A N 1
ATOM 959 C CA . LEU A 1 116 ? 10.025 -5.583 -9.376 1.00 95.62 116 LEU A CA 1
ATOM 960 C C . LEU A 1 116 ? 11.338 -5.260 -8.660 1.00 95.62 116 LEU A C 1
ATOM 962 O O . LEU A 1 116 ? 12.405 -5.159 -9.272 1.00 95.62 116 LEU A O 1
ATOM 966 N N . ARG A 1 117 ? 11.289 -5.088 -7.336 1.00 93.75 117 ARG A N 1
ATOM 967 C CA . ARG A 1 117 ? 12.505 -4.853 -6.552 1.00 93.75 117 ARG A CA 1
ATOM 968 C C . ARG A 1 117 ? 13.391 -6.090 -6.521 1.00 93.75 117 ARG A C 1
ATOM 970 O O . ARG A 1 117 ? 14.604 -5.928 -6.632 1.00 93.75 117 ARG A O 1
ATOM 977 N N . HIS A 1 118 ? 12.806 -7.280 -6.390 1.00 94.06 118 HIS A N 1
ATOM 978 C CA . HIS A 1 118 ? 13.546 -8.540 -6.399 1.00 94.06 118 HIS A CA 1
ATOM 979 C C . HIS A 1 118 ? 14.252 -8.771 -7.741 1.00 94.06 118 HIS A C 1
ATOM 981 O O . HIS A 1 118 ? 15.400 -9.212 -7.752 1.00 94.06 118 HIS A O 1
ATOM 987 N N . GLU A 1 119 ? 13.618 -8.401 -8.858 1.00 93.38 119 GLU A N 1
ATOM 988 C CA . GLU A 1 119 ? 14.228 -8.456 -10.193 1.00 93.38 119 GLU A CA 1
ATOM 989 C C . GLU A 1 119 ? 15.519 -7.619 -10.272 1.00 93.38 119 GLU A C 1
ATOM 991 O O . GLU A 1 119 ? 16.529 -8.046 -10.833 1.00 93.38 119 GLU A O 1
ATOM 996 N N . VAL A 1 120 ? 15.514 -6.416 -9.692 1.00 91.69 120 VAL A N 1
ATOM 997 C CA . VAL A 1 120 ? 16.674 -5.507 -9.711 1.00 91.69 120 VAL A CA 1
ATOM 998 C C . VAL A 1 120 ? 17.728 -5.910 -8.679 1.00 91.69 120 VAL A C 1
ATOM 1000 O O . VAL A 1 120 ? 18.938 -5.873 -8.944 1.00 91.69 120 VAL A O 1
ATOM 1003 N N . TRP A 1 121 ? 17.276 -6.241 -7.473 1.00 91.69 121 TRP A N 1
ATOM 1004 C CA . TRP A 1 121 ? 18.113 -6.637 -6.356 1.00 91.69 121 TRP A CA 1
ATOM 1005 C C . TRP A 1 121 ? 17.439 -7.774 -5.583 1.00 91.69 121 TRP A C 1
ATOM 1007 O O . TRP A 1 121 ? 16.565 -7.515 -4.750 1.00 91.69 121 TRP A O 1
ATOM 1017 N N . PRO A 1 122 ? 17.885 -9.021 -5.817 1.00 93.25 122 PRO A N 1
ATOM 1018 C CA . PRO A 1 122 ? 17.338 -10.181 -5.138 1.00 93.25 122 PRO A CA 1
ATOM 1019 C C . PRO A 1 122 ? 17.406 -10.030 -3.622 1.00 93.25 122 PRO A C 1
ATOM 1021 O O . PRO A 1 122 ? 18.409 -9.577 -3.062 1.00 9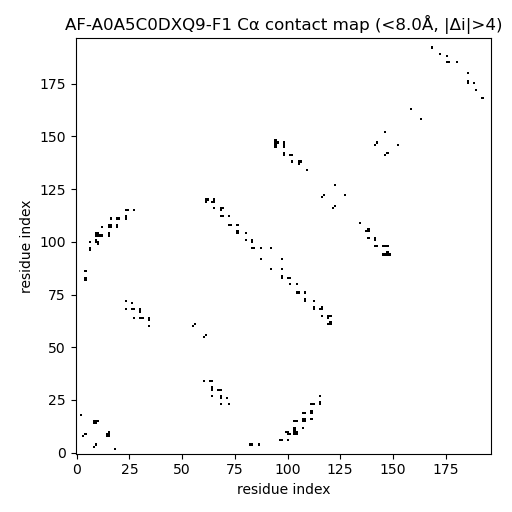3.25 122 PRO A O 1
ATOM 1024 N N . TYR A 1 123 ? 16.310 -10.395 -2.969 1.00 92.94 123 TYR A N 1
ATOM 1025 C CA . TYR A 1 123 ? 16.207 -10.358 -1.521 1.00 92.94 123 TYR A CA 1
ATOM 1026 C C . TYR A 1 123 ? 16.915 -11.553 -0.901 1.00 92.94 123 TYR A C 1
ATOM 1028 O O . TYR A 1 123 ? 16.648 -12.695 -1.260 1.00 92.94 123 TYR A O 1
ATOM 1036 N N . GLU A 1 124 ? 17.710 -11.274 0.124 1.00 93.44 124 GLU A N 1
ATOM 1037 C CA . GLU A 1 124 ? 18.035 -12.261 1.148 1.00 93.44 124 GLU A CA 1
ATOM 1038 C C . GLU A 1 124 ? 16.837 -12.460 2.082 1.00 93.44 124 GLU A C 1
ATOM 1040 O O . GLU A 1 124 ? 16.042 -11.534 2.287 1.00 93.44 124 GLU A O 1
ATOM 1045 N N . TYR A 1 125 ? 16.744 -13.628 2.721 1.00 91.31 125 TYR A N 1
ATOM 1046 C CA . TYR A 1 125 ? 15.624 -13.994 3.599 1.00 91.31 125 TYR A CA 1
ATOM 1047 C C . TYR A 1 125 ? 15.269 -12.903 4.628 1.00 91.31 125 TYR A C 1
ATOM 1049 O O . TYR A 1 125 ? 14.111 -12.509 4.750 1.00 91.31 125 TYR A O 1
ATOM 1057 N N . MET A 1 126 ? 16.272 -12.344 5.314 1.00 91.75 126 MET A N 1
ATOM 1058 C CA . MET A 1 126 ? 16.066 -11.300 6.331 1.00 91.75 126 MET A CA 1
ATOM 1059 C C . MET A 1 126 ? 15.616 -9.956 5.745 1.00 91.75 126 MET A C 1
ATOM 1061 O O . MET A 1 126 ? 14.922 -9.180 6.400 1.00 91.75 126 MET A O 1
ATOM 1065 N N . ALA A 1 127 ? 16.039 -9.643 4.520 1.00 89.50 127 ALA A N 1
ATOM 1066 C CA . ALA A 1 127 ? 15.603 -8.430 3.837 1.00 89.50 127 ALA A CA 1
ATOM 1067 C C . ALA A 1 127 ? 14.154 -8.573 3.354 1.00 89.50 127 ALA A C 1
ATOM 1069 O O . ALA A 1 127 ? 13.382 -7.619 3.452 1.00 89.50 127 ALA A O 1
ATOM 1070 N N . PHE A 1 128 ? 13.787 -9.768 2.884 1.00 91.56 128 PHE A N 1
ATOM 1071 C CA . PHE A 1 128 ? 12.421 -10.095 2.502 1.00 91.56 128 PHE A CA 1
ATOM 1072 C C . PHE A 1 128 ? 11.474 -10.052 3.707 1.00 91.56 128 PHE A C 1
ATOM 1074 O O . PHE A 1 128 ? 10.469 -9.346 3.659 1.00 91.56 128 PHE A O 1
ATOM 1081 N N . SER A 1 129 ? 11.822 -10.718 4.814 1.00 91.50 129 SER A N 1
ATOM 1082 C CA . SER A 1 129 ? 10.978 -10.762 6.017 1.00 91.50 129 SER A CA 1
ATOM 1083 C C . SER A 1 129 ? 10.726 -9.375 6.613 1.00 91.50 129 SER A C 1
ATOM 1085 O O . SER A 1 129 ? 9.581 -9.046 6.923 1.00 91.50 129 SER A O 1
ATOM 1087 N N . ARG A 1 130 ? 11.760 -8.520 6.695 1.00 89.94 130 ARG A N 1
ATOM 1088 C CA . ARG A 1 130 ? 11.604 -7.122 7.129 1.00 89.94 130 ARG A CA 1
ATOM 1089 C C . ARG A 1 130 ? 10.607 -6.375 6.247 1.00 89.94 130 ARG A C 1
ATOM 1091 O O . ARG A 1 130 ? 9.728 -5.696 6.766 1.00 89.94 130 ARG A O 1
ATOM 1098 N N . ARG A 1 131 ? 10.724 -6.525 4.925 1.00 88.88 131 ARG A N 1
ATOM 1099 C CA . ARG A 1 131 ? 9.846 -5.824 3.987 1.00 88.88 131 ARG A CA 1
ATOM 1100 C C . ARG A 1 131 ? 8.398 -6.294 4.112 1.00 88.88 131 ARG A C 1
ATOM 1102 O O . ARG A 1 131 ? 7.510 -5.458 4.098 1.00 88.88 131 ARG A O 1
ATOM 1109 N N . ILE A 1 132 ? 8.150 -7.591 4.287 1.00 87.81 132 ILE A N 1
ATOM 1110 C CA . ILE A 1 132 ? 6.794 -8.097 4.553 1.00 87.81 132 ILE A CA 1
ATOM 1111 C C . ILE A 1 132 ? 6.206 -7.469 5.826 1.00 87.81 132 ILE A C 1
ATOM 1113 O O . ILE A 1 132 ? 5.045 -7.067 5.815 1.00 87.81 132 ILE A O 1
ATOM 1117 N N . GLY A 1 133 ? 7.009 -7.321 6.886 1.00 86.75 133 GLY A N 1
ATOM 1118 C CA . GLY A 1 133 ? 6.586 -6.648 8.118 1.00 86.75 133 GLY A CA 1
ATOM 1119 C C . GLY A 1 133 ? 6.177 -5.186 7.907 1.00 86.75 133 GLY A C 1
ATOM 1120 O O . GLY A 1 133 ? 5.146 -4.769 8.420 1.00 86.75 133 GLY A O 1
ATOM 1121 N N . GLU A 1 134 ? 6.932 -4.428 7.107 1.00 83.25 134 GLU A N 1
ATOM 1122 C CA . GLU A 1 134 ? 6.586 -3.039 6.750 1.00 83.25 134 GLU A CA 1
ATOM 1123 C C . GLU A 1 134 ? 5.264 -2.958 5.970 1.00 83.25 134 GLU A C 1
ATOM 1125 O O . GLU A 1 134 ? 4.458 -2.059 6.188 1.00 83.25 134 GLU A O 1
ATOM 1130 N N . LEU A 1 135 ? 5.010 -3.919 5.078 1.00 85.75 135 LEU A N 1
ATOM 1131 C CA . LEU A 1 135 ? 3.790 -3.941 4.265 1.00 85.75 135 LEU A CA 1
ATOM 1132 C C . LEU A 1 135 ? 2.545 -4.313 5.076 1.00 85.75 135 LEU A C 1
ATOM 1134 O O . LEU A 1 135 ? 1.439 -3.955 4.676 1.00 85.75 135 LEU A O 1
ATOM 1138 N N . TRP A 1 136 ? 2.712 -5.013 6.201 1.00 84.62 136 TRP A N 1
ATOM 1139 C CA . TRP A 1 136 ? 1.615 -5.400 7.089 1.00 84.62 136 TRP A CA 1
ATOM 1140 C C . TRP A 1 136 ? 0.919 -4.194 7.733 1.00 84.62 136 TRP A C 1
ATOM 1142 O O . TRP A 1 136 ? -0.281 -4.252 7.998 1.00 84.62 136 TRP A O 1
ATOM 1152 N N . GLU A 1 137 ? 1.637 -3.087 7.946 1.00 87.00 137 GLU A N 1
ATOM 1153 C CA . GLU A 1 137 ? 1.080 -1.879 8.564 1.00 87.00 137 GLU A CA 1
ATOM 1154 C C . GLU A 1 137 ? -0.110 -1.323 7.769 1.00 87.00 137 GLU A C 1
ATOM 1156 O O . GLU A 1 137 ? -1.182 -1.104 8.338 1.00 87.00 137 GLU A O 1
ATOM 1161 N N . ASP A 1 138 ? 0.043 -1.168 6.448 1.00 85.31 138 ASP A N 1
ATOM 1162 C CA . ASP A 1 138 ? -1.019 -0.667 5.567 1.00 85.31 138 ASP A CA 1
ATOM 1163 C C . ASP A 1 138 ? -2.276 -1.554 5.657 1.00 85.31 138 ASP A C 1
ATOM 1165 O O . ASP A 1 138 ? -3.399 -1.052 5.737 1.00 85.31 138 ASP A O 1
ATOM 1169 N N . PHE A 1 139 ? -2.097 -2.879 5.710 1.00 86.25 139 PHE A N 1
ATOM 1170 C CA . PHE A 1 139 ? -3.205 -3.834 5.813 1.00 86.25 139 PHE A CA 1
ATOM 1171 C C . PHE A 1 139 ? -3.969 -3.745 7.118 1.00 86.25 139 PHE A C 1
ATOM 1173 O O . PHE A 1 139 ? -5.191 -3.870 7.116 1.00 86.25 139 PHE A O 1
ATOM 1180 N N . VAL A 1 140 ? -3.258 -3.561 8.228 1.00 87.19 140 VAL A N 1
ATOM 1181 C CA . VAL A 1 140 ? -3.896 -3.446 9.538 1.00 87.19 140 VAL A CA 1
ATOM 1182 C C . VAL A 1 140 ? -4.582 -2.097 9.666 1.00 87.19 140 VAL A C 1
ATOM 1184 O O . VAL A 1 140 ? -5.668 -2.025 10.226 1.00 87.19 140 VAL A O 1
ATOM 1187 N N . ARG A 1 141 ? -3.991 -1.030 9.125 1.00 89.06 141 ARG A N 1
ATOM 1188 C CA . ARG A 1 141 ? -4.507 0.332 9.270 1.00 89.06 141 ARG A CA 1
ATOM 1189 C C . ARG A 1 141 ? -5.773 0.588 8.448 1.00 89.06 141 ARG A C 1
ATOM 1191 O O . ARG A 1 141 ? -6.671 1.279 8.929 1.00 89.06 141 ARG A O 1
ATOM 1198 N N . LEU A 1 142 ? -5.866 0.048 7.230 1.00 89.75 142 LEU A N 1
ATOM 1199 C CA . LEU A 1 142 ? -6.984 0.314 6.313 1.00 89.75 142 LEU A CA 1
ATOM 1200 C C . LEU A 1 142 ? -8.374 -0.027 6.893 1.00 89.75 142 LEU A C 1
ATOM 1202 O O . LEU A 1 142 ? -9.249 0.837 6.809 1.00 89.75 142 LEU A O 1
ATOM 1206 N N . PRO A 1 143 ? -8.602 -1.195 7.528 1.00 88.56 143 PRO A N 1
ATOM 1207 C CA . PRO A 1 143 ? -9.879 -1.523 8.159 1.00 88.56 143 PRO A CA 1
ATOM 1208 C C . PRO A 1 143 ? -10.305 -0.572 9.279 1.00 88.56 143 PRO A C 1
ATOM 1210 O O . PRO A 1 143 ? -11.499 -0.412 9.489 1.00 88.56 143 PRO A O 1
ATOM 1213 N N . PHE A 1 144 ? -9.371 0.074 9.985 1.00 87.06 144 PHE A N 1
ATOM 1214 C CA . PHE A 1 144 ? -9.720 1.068 11.009 1.00 87.06 144 PHE A CA 1
ATOM 1215 C C . PHE A 1 144 ? -10.028 2.439 10.403 1.00 87.06 144 PHE A C 1
ATOM 1217 O O . PHE A 1 144 ? -10.899 3.145 10.901 1.00 87.06 144 PHE A O 1
ATOM 1224 N N . LEU A 1 145 ? -9.336 2.821 9.324 1.00 85.56 145 LEU A N 1
ATOM 1225 C CA . LEU A 1 145 ? -9.596 4.084 8.623 1.00 85.56 145 LEU A CA 1
ATOM 1226 C C . LEU A 1 145 ? -10.907 4.058 7.827 1.00 85.56 145 LEU A C 1
ATOM 1228 O O . LEU A 1 145 ? -11.583 5.077 7.723 1.00 85.56 145 LEU A O 1
ATOM 1232 N N . TYR A 1 146 ? -11.253 2.900 7.266 1.00 86.00 146 TYR A N 1
ATOM 1233 C CA . TYR A 1 146 ? -12.440 2.688 6.436 1.00 86.00 146 TYR A CA 1
ATOM 1234 C C . TYR A 1 146 ? -13.325 1.593 7.030 1.00 86.00 146 TYR A C 1
ATOM 1236 O O . TYR A 1 146 ? -13.747 0.666 6.337 1.00 86.00 146 TYR A O 1
ATOM 1244 N N . ALA A 1 147 ? -13.559 1.685 8.337 1.00 83.56 147 ALA A N 1
ATOM 1245 C CA . ALA A 1 147 ? -14.346 0.706 9.062 1.00 83.56 147 ALA A CA 1
ATOM 1246 C C . ALA A 1 147 ? -15.782 0.638 8.525 1.00 83.56 147 ALA A C 1
ATOM 1248 O O . ALA A 1 147 ? -16.405 1.687 8.322 1.00 83.56 147 ALA A O 1
ATOM 1249 N N . PRO A 1 148 ? -16.341 -0.571 8.335 1.00 83.00 148 PRO A N 1
ATOM 1250 C CA . PRO A 1 148 ? -17.757 -0.711 8.046 1.00 83.00 148 PRO A CA 1
ATOM 1251 C C . PRO A 1 148 ? -18.583 -0.084 9.164 1.00 83.00 148 PRO A C 1
ATOM 1253 O O . PRO A 1 148 ? -18.288 -0.302 10.341 1.00 83.00 148 PRO A O 1
ATOM 1256 N N . LYS A 1 149 ? -19.658 0.632 8.821 1.00 79.06 149 LYS A N 1
ATOM 1257 C CA . LYS A 1 149 ? -20.540 1.262 9.822 1.00 79.06 149 LYS A CA 1
ATOM 1258 C C . LYS A 1 149 ? -21.099 0.259 10.837 1.00 79.06 149 LYS A C 1
ATOM 1260 O O . LYS A 1 149 ? -21.317 0.612 11.987 1.00 79.06 149 LYS A O 1
ATOM 1265 N N . ALA A 1 150 ? -21.263 -1.000 10.426 1.00 76.06 150 ALA A N 1
ATOM 1266 C CA . ALA A 1 150 ? -21.703 -2.100 11.282 1.00 76.06 150 ALA A CA 1
ATOM 1267 C C . ALA A 1 150 ? -20.725 -2.460 12.419 1.00 76.06 150 ALA A C 1
ATOM 1269 O O . ALA A 1 150 ? -21.109 -3.178 13.333 1.00 76.06 150 ALA A O 1
ATOM 1270 N N . ALA A 1 151 ? -19.468 -2.010 12.363 1.00 76.44 151 ALA A N 1
ATOM 1271 C CA . ALA A 1 151 ? -18.457 -2.339 13.366 1.00 76.44 151 ALA A CA 1
ATOM 1272 C C . ALA A 1 151 ? -18.527 -1.460 14.632 1.00 76.44 151 ALA A C 1
ATOM 1274 O O . ALA A 1 151 ? -17.759 -1.708 15.556 1.00 76.44 151 ALA A O 1
ATOM 1275 N N . GLU A 1 152 ? -19.397 -0.436 14.664 1.00 78.31 152 GLU A N 1
ATOM 1276 C CA . GLU A 1 152 ? -19.629 0.454 15.822 1.00 78.31 152 GLU A CA 1
ATOM 1277 C C . GLU A 1 152 ? -18.338 0.979 16.487 1.00 78.31 152 GLU A C 1
ATOM 1279 O O . GLU A 1 152 ? -18.242 1.138 17.704 1.00 78.31 152 GLU A O 1
ATOM 1284 N N . LEU A 1 153 ? -17.304 1.251 15.684 1.00 77.88 153 LEU A N 1
ATOM 1285 C CA . LEU A 1 153 ? -16.021 1.710 16.208 1.00 77.88 153 LEU A CA 1
ATOM 1286 C C . LEU A 1 153 ? -16.117 3.164 16.672 1.00 77.88 153 LEU A C 1
ATOM 1288 O O . LEU A 1 153 ? -16.545 4.049 15.930 1.00 77.88 153 LEU A O 1
ATOM 1292 N N . THR A 1 154 ? -15.645 3.423 17.889 1.00 74.12 154 THR A N 1
ATOM 1293 C CA . THR A 1 154 ? -15.475 4.777 18.419 1.00 74.12 154 THR A CA 1
ATOM 1294 C C . THR A 1 154 ? -14.014 5.197 18.293 1.00 74.12 154 THR A C 1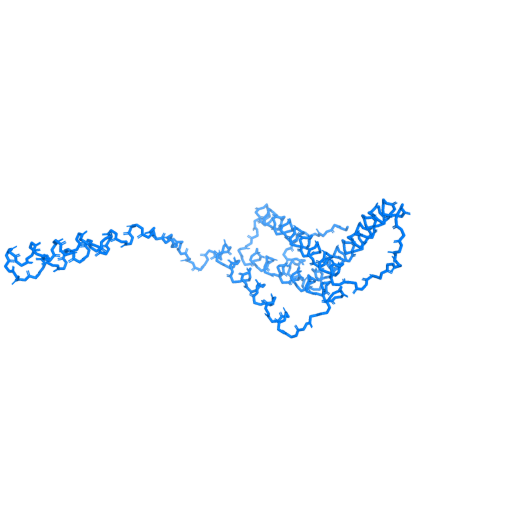
ATOM 1296 O O . THR A 1 154 ? -13.095 4.452 18.634 1.00 74.12 154 THR A O 1
ATOM 1299 N N . SER A 1 155 ? -13.778 6.399 17.767 1.00 72.12 155 SER A N 1
ATOM 1300 C CA . SER A 1 155 ? -12.426 6.945 17.666 1.00 72.12 155 SER A CA 1
ATOM 1301 C C . SER A 1 155 ? -11.925 7.326 19.056 1.00 72.12 155 SER A C 1
ATOM 1303 O O . SER A 1 155 ? -12.371 8.319 19.629 1.00 72.12 155 SER A O 1
ATOM 1305 N N . PHE A 1 156 ? -10.970 6.567 19.588 1.00 81.00 156 PHE A N 1
ATOM 1306 C CA . PHE A 1 156 ? -10.251 6.943 20.799 1.00 81.00 156 PHE A CA 1
ATOM 1307 C C . PHE A 1 156 ? -9.132 7.923 20.442 1.00 81.00 156 PHE A C 1
ATOM 1309 O O . PHE A 1 156 ? -8.133 7.545 19.828 1.00 81.00 156 PHE A O 1
ATOM 1316 N N . VAL A 1 157 ? -9.297 9.192 20.814 1.00 79.94 157 VAL A N 1
ATOM 1317 C CA . VAL A 1 157 ? -8.212 10.172 20.722 1.00 79.94 157 VAL A CA 1
ATOM 1318 C C . VAL A 1 157 ? -7.349 10.013 21.973 1.00 79.94 157 VAL A C 1
ATOM 1320 O O . VAL A 1 157 ? -7.849 10.256 23.073 1.00 79.94 157 VAL A O 1
ATOM 1323 N N . PRO A 1 158 ? -6.081 9.580 21.847 1.00 84.81 158 PRO A N 1
ATOM 1324 C CA . PRO A 1 158 ? -5.234 9.400 23.011 1.00 84.81 158 PRO A CA 1
ATOM 1325 C C . PRO A 1 158 ? -4.983 10.756 23.690 1.00 84.81 158 PRO A C 1
ATOM 1327 O O . PRO A 1 158 ? -4.699 11.736 22.995 1.00 84.81 158 PRO A O 1
ATOM 1330 N N . PRO A 1 159 ? -5.064 10.827 25.031 1.00 87.38 159 PRO A N 1
ATOM 1331 C CA . PRO A 1 159 ? -4.770 12.052 25.761 1.00 87.38 159 PRO A CA 1
ATOM 1332 C C . PRO A 1 159 ? -3.296 12.433 25.606 1.00 87.38 159 PRO A C 1
ATOM 1334 O O . PRO A 1 159 ? -2.417 11.580 25.427 1.00 87.38 159 PRO A O 1
ATOM 1337 N N . LEU A 1 160 ? -3.002 13.725 25.721 1.00 90.25 160 LEU A N 1
ATOM 1338 C CA . LEU A 1 160 ? -1.625 14.205 25.693 1.00 90.25 160 LEU A CA 1
ATOM 1339 C C . LEU A 1 160 ? -0.867 13.719 26.934 1.00 90.25 160 LEU A C 1
ATOM 1341 O O . LEU A 1 160 ? -1.416 13.619 28.029 1.00 90.25 160 LEU A O 1
ATOM 1345 N N . PHE A 1 161 ? 0.444 13.498 26.811 1.00 88.75 161 PHE A N 1
ATOM 1346 C CA . PHE A 1 161 ? 1.272 13.090 27.955 1.00 88.75 161 PHE A CA 1
ATOM 1347 C C . PHE A 1 161 ? 1.197 14.080 29.134 1.00 88.75 161 PHE A C 1
ATOM 1349 O O . 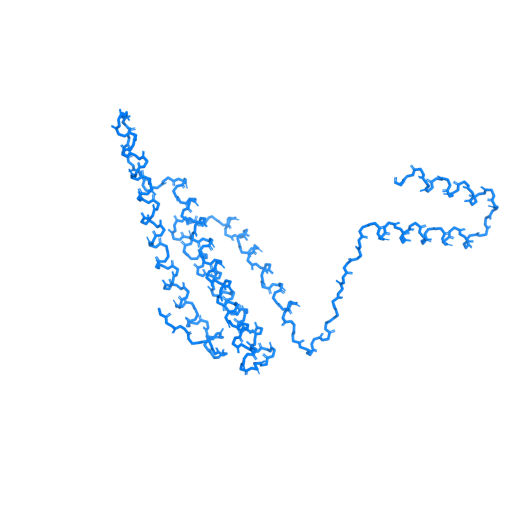PHE A 1 161 ? 1.275 13.694 30.300 1.00 88.75 161 PHE A O 1
ATOM 1356 N N . SER A 1 162 ? 1.027 15.372 28.844 1.00 87.94 162 SER A N 1
ATOM 1357 C CA . SER A 1 162 ? 0.785 16.413 29.848 1.00 87.94 162 SER A CA 1
ATOM 1358 C C . SER A 1 162 ? -0.527 16.204 30.606 1.00 87.94 162 SER A C 1
ATOM 1360 O O . SER A 1 162 ? -0.552 16.372 31.824 1.00 87.94 162 SER A O 1
ATOM 1362 N N . GLU A 1 163 ? -1.592 15.819 29.905 1.00 87.88 163 GLU A N 1
ATOM 1363 C CA . GLU A 1 163 ? -2.908 15.532 30.480 1.00 87.88 163 GLU A CA 1
ATOM 1364 C C . GLU A 1 163 ? -2.851 14.274 31.337 1.00 87.88 163 GLU A C 1
ATOM 1366 O O . GLU A 1 163 ? -3.278 14.311 32.487 1.00 87.88 163 GLU A O 1
ATOM 1371 N N . VAL A 1 164 ? -2.209 13.209 30.847 1.00 89.00 164 VAL A N 1
ATOM 1372 C CA . VAL A 1 164 ? -1.984 11.980 31.625 1.00 89.00 164 VAL A CA 1
ATOM 1373 C C . VAL A 1 164 ? -1.208 12.282 32.910 1.00 89.00 164 VAL A C 1
ATOM 1375 O O . VAL A 1 164 ? -1.618 11.851 33.984 1.00 89.00 164 VAL A O 1
ATOM 1378 N N . ARG A 1 165 ? -0.130 13.080 32.845 1.00 87.12 165 ARG A N 1
ATOM 1379 C CA . ARG A 1 165 ? 0.619 13.492 34.048 1.00 87.12 165 ARG A CA 1
ATOM 1380 C C . ARG A 1 165 ? -0.226 14.315 35.015 1.00 87.12 165 ARG A C 1
ATOM 1382 O O . ARG A 1 165 ? -0.082 14.156 36.226 1.00 87.12 165 ARG A O 1
ATOM 1389 N N . LYS A 1 166 ? -1.056 15.224 34.503 1.00 87.88 166 LYS A N 1
ATOM 1390 C CA . LYS A 1 166 ? -1.930 16.058 35.334 1.00 87.88 166 LYS A CA 1
ATOM 1391 C C . LYS A 1 166 ? -2.983 15.204 36.035 1.00 87.88 166 LYS A C 1
ATOM 1393 O O . LYS A 1 166 ? -3.160 15.376 37.238 1.00 87.88 166 LYS A O 1
ATOM 1398 N N . ASN A 1 167 ? -3.613 14.288 35.305 1.00 88.25 167 ASN A N 1
ATOM 1399 C CA . ASN A 1 167 ? -4.610 13.367 35.838 1.00 88.25 167 ASN A CA 1
ATOM 1400 C C . ASN A 1 167 ? -3.983 12.472 36.906 1.00 88.25 167 ASN A C 1
ATOM 1402 O O . ASN A 1 167 ? -4.455 12.481 38.029 1.00 88.25 167 ASN A O 1
ATOM 1406 N N . LEU A 1 168 ? -2.820 11.868 36.635 1.00 87.19 168 LEU A N 1
ATOM 1407 C CA . LEU A 1 168 ? -2.109 11.048 37.621 1.00 87.19 168 LEU A CA 1
ATOM 1408 C C . LEU A 1 168 ? -1.783 11.827 38.910 1.00 87.19 168 LEU A C 1
ATOM 1410 O O . LEU A 1 168 ? -1.963 11.321 40.012 1.00 87.19 168 LEU A O 1
ATOM 1414 N N . LYS A 1 169 ? -1.320 13.082 38.797 1.00 85.38 169 LYS A N 1
ATOM 1415 C CA . LYS A 1 169 ? -1.087 13.944 39.972 1.00 85.38 169 LYS A CA 1
ATOM 1416 C C . LYS A 1 169 ? -2.388 14.268 40.716 1.00 85.38 169 LYS A C 1
ATOM 1418 O O . LYS A 1 169 ? -2.359 14.394 41.937 1.00 85.38 169 LYS A O 1
ATOM 1423 N N . GLY A 1 170 ? -3.493 14.430 39.989 1.00 83.81 170 GLY A N 1
ATOM 1424 C CA . GLY A 1 170 ? -4.836 14.596 40.543 1.00 83.81 170 GLY A CA 1
ATOM 1425 C C . GLY A 1 170 ? -5.280 13.364 41.325 1.00 83.81 170 GLY A C 1
ATOM 1426 O O . GLY A 1 170 ? -5.582 13.492 42.506 1.00 83.81 170 GLY A O 1
ATOM 1427 N N . ASP A 1 171 ? -5.196 12.186 40.712 1.00 85.94 171 ASP A N 1
ATOM 1428 C CA . ASP A 1 171 ? -5.605 10.905 41.295 1.00 85.94 171 ASP A CA 1
ATOM 1429 C C . ASP A 1 171 ? -4.811 10.586 42.568 1.00 85.94 171 ASP A C 1
ATOM 1431 O O . ASP A 1 171 ? -5.375 10.177 43.581 1.00 85.94 171 ASP A O 1
ATOM 1435 N N . ILE A 1 172 ? -3.491 10.822 42.565 1.00 84.12 172 ILE A N 1
ATOM 1436 C CA . ILE A 1 172 ? -2.664 10.608 43.763 1.00 84.12 172 ILE A CA 1
ATOM 1437 C C . ILE A 1 172 ? -3.040 11.614 44.860 1.00 84.12 172 ILE A C 1
ATOM 1439 O O . ILE A 1 172 ? -3.041 11.264 46.040 1.00 84.12 172 ILE A O 1
ATOM 1443 N N . LYS A 1 173 ? -3.365 12.861 44.501 1.00 81.44 173 LYS A N 1
ATOM 1444 C CA . LYS A 1 173 ? -3.804 13.866 45.474 1.00 81.44 173 LYS A CA 1
ATOM 1445 C C . LYS A 1 173 ? -5.150 13.487 46.093 1.00 81.44 173 LYS A C 1
ATOM 1447 O O . LYS A 1 173 ? -5.268 13.513 47.312 1.00 81.44 173 LYS A O 1
ATOM 1452 N N . GLU A 1 174 ? -6.111 13.078 45.273 1.00 84.75 174 GLU A N 1
ATOM 1453 C CA . GLU A 1 174 ? -7.418 12.602 45.723 1.00 84.75 174 GLU A CA 1
ATOM 1454 C C . GLU A 1 174 ? -7.275 11.367 46.624 1.00 84.75 174 GLU A C 1
ATOM 1456 O O . GLU A 1 174 ? -7.841 11.323 47.716 1.00 84.75 174 GLU A O 1
ATOM 1461 N N . TYR A 1 175 ? -6.408 10.421 46.253 1.00 81.62 175 TYR A N 1
ATOM 1462 C CA . TYR A 1 175 ? -6.069 9.276 47.095 1.00 81.62 175 TYR A CA 1
ATOM 1463 C C . TYR A 1 175 ? -5.485 9.701 48.453 1.00 81.62 175 TYR A C 1
ATOM 1465 O O . TYR A 1 175 ? -5.955 9.242 49.493 1.00 81.62 175 TYR A O 1
ATOM 1473 N N . ILE A 1 176 ? -4.516 10.623 48.482 1.00 79.19 176 ILE A N 1
ATOM 1474 C CA . ILE A 1 176 ? -3.954 11.156 49.738 1.00 79.19 176 ILE A CA 1
ATOM 1475 C C . ILE A 1 176 ? -5.029 11.848 50.586 1.00 79.19 176 ILE A C 1
ATOM 1477 O O . ILE A 1 176 ? -5.014 11.737 51.817 1.00 79.19 176 ILE A O 1
ATOM 1481 N N . ASP A 1 177 ? -5.972 12.538 49.951 1.00 77.88 177 ASP A N 1
ATOM 1482 C CA . ASP A 1 177 ? -7.051 13.232 50.644 1.00 77.88 177 ASP A CA 1
ATOM 1483 C C . ASP A 1 177 ? -8.017 12.243 51.320 1.00 77.88 177 ASP A C 1
ATOM 1485 O O . ASP A 1 177 ? -8.442 12.513 52.450 1.00 77.88 177 ASP A O 1
ATOM 1489 N N . THR A 1 178 ? -8.256 11.067 50.722 1.00 83.69 178 THR A N 1
ATOM 1490 C CA . THR A 1 178 ? -9.046 9.974 51.332 1.00 83.69 178 THR A CA 1
ATOM 1491 C C . THR A 1 178 ? -8.353 9.255 52.495 1.00 83.69 178 THR A C 1
ATOM 1493 O O . THR A 1 178 ? -9.023 8.602 53.296 1.00 83.69 178 THR A O 1
ATOM 1496 N N . LEU A 1 179 ? -7.030 9.384 52.648 1.00 80.81 179 LEU A N 1
ATOM 1497 C CA . LEU A 1 179 ? -6.311 8.768 53.764 1.00 80.81 179 LEU A CA 1
ATOM 1498 C C . LEU A 1 179 ? -6.616 9.505 55.080 1.00 80.81 179 LEU A C 1
ATOM 1500 O O . LEU A 1 179 ? -6.502 10.732 55.183 1.00 80.81 179 LEU A O 1
ATOM 1504 N N . SER A 1 180 ? -6.939 8.749 56.127 1.00 71.25 180 SER A N 1
ATOM 1505 C CA . SER A 1 180 ? -7.150 9.238 57.497 1.00 71.25 180 SER A CA 1
ATOM 1506 C C . SER A 1 180 ? -5.818 9.481 58.227 1.00 71.25 180 SER A C 1
ATOM 1508 O O . SER A 1 180 ? -5.548 8.897 59.274 1.00 71.25 180 SER A O 1
ATOM 1510 N N . ILE A 1 181 ? -4.958 10.309 57.632 1.00 74.50 181 ILE A N 1
ATOM 1511 C CA . ILE A 1 181 ? -3.637 10.716 58.144 1.00 74.50 181 ILE A CA 1
ATOM 1512 C C . ILE A 1 181 ? -3.655 12.176 58.617 1.00 74.50 181 ILE A C 1
ATOM 1514 O O . ILE A 1 181 ? -4.518 12.954 58.201 1.00 74.50 181 ILE A O 1
ATOM 1518 N N . SER A 1 182 ? -2.715 12.552 59.493 1.00 70.81 182 SER A N 1
ATOM 1519 C CA . SER A 1 182 ? -2.678 13.896 60.086 1.00 70.81 182 SER A CA 1
ATOM 1520 C C . SER A 1 182 ? -2.379 14.981 59.042 1.00 70.81 182 SER A C 1
ATOM 1522 O O . SER A 1 182 ? -1.738 14.733 58.017 1.00 70.81 182 SER A O 1
ATOM 1524 N N . GLN A 1 183 ? -2.819 16.214 59.308 1.00 65.56 183 GLN A N 1
ATOM 1525 C CA . GLN A 1 183 ? -2.676 17.340 58.374 1.00 65.56 183 GLN A CA 1
ATOM 1526 C C . GLN A 1 183 ? -1.208 17.625 57.997 1.00 65.56 183 GLN A C 1
ATOM 1528 O O . GLN A 1 183 ? -0.912 18.014 56.868 1.00 65.56 183 GLN A O 1
ATOM 1533 N N . GLU A 1 184 ? -0.285 17.369 58.924 1.00 66.88 184 GLU A N 1
ATOM 1534 C CA . GLU A 1 184 ? 1.161 17.528 58.744 1.00 66.88 184 GLU A CA 1
ATOM 1535 C C . GLU A 1 184 ? 1.754 16.452 57.812 1.00 66.88 184 GLU A C 1
ATOM 1537 O O . GLU A 1 184 ? 2.596 16.746 56.961 1.00 66.88 184 GLU A O 1
ATOM 1542 N N . GLN A 1 185 ? 1.247 15.216 57.885 1.00 62.88 185 GLN A N 1
ATOM 1543 C CA . GLN A 1 185 ? 1.647 14.127 56.988 1.00 62.88 185 GLN A CA 1
ATOM 1544 C C . GLN A 1 185 ? 1.156 14.366 55.552 1.00 62.88 185 GLN A C 1
ATOM 1546 O O . GLN A 1 185 ? 1.920 14.160 54.607 1.00 62.88 185 GLN A O 1
ATOM 1551 N N . LYS A 1 186 ? -0.066 14.893 55.375 1.00 62.94 186 LYS A N 1
ATOM 1552 C CA . LYS A 1 186 ? -0.598 15.265 54.046 1.00 62.94 186 LYS A CA 1
ATOM 1553 C C . LYS A 1 186 ? 0.228 16.371 53.375 1.00 62.94 186 LYS A C 1
ATOM 1555 O O . LYS A 1 186 ? 0.502 16.301 52.174 1.00 62.94 186 LYS A O 1
ATOM 1560 N N . LEU A 1 187 ? 0.675 17.363 54.149 1.00 63.88 187 LEU A N 1
ATOM 1561 C CA . LEU A 1 187 ? 1.530 18.458 53.671 1.00 63.88 187 LEU A CA 1
ATOM 1562 C C . LEU A 1 187 ? 2.900 17.961 53.181 1.00 63.88 187 LEU A C 1
ATOM 1564 O O . LEU A 1 187 ? 3.329 18.342 52.087 1.00 63.88 187 LEU A O 1
ATOM 1568 N N . ASN A 1 188 ? 3.548 17.061 53.927 1.00 66.62 188 ASN A N 1
ATOM 1569 C CA . ASN A 1 188 ? 4.830 16.471 53.528 1.00 66.62 188 ASN A CA 1
ATOM 1570 C C . ASN A 1 188 ? 4.712 15.613 52.257 1.00 66.62 188 ASN A C 1
ATOM 1572 O O . ASN A 1 188 ? 5.535 15.746 51.347 1.00 66.62 188 ASN A O 1
ATOM 1576 N N . SER A 1 189 ? 3.659 14.800 52.128 1.00 61.00 189 SER A N 1
ATOM 1577 C CA . SER A 1 189 ? 3.411 14.010 50.912 1.00 61.00 189 SER A CA 1
ATOM 1578 C C . SER A 1 189 ? 3.173 14.894 49.679 1.00 61.00 189 SER A C 1
ATOM 1580 O O . SER A 1 189 ? 3.678 14.595 48.594 1.00 61.00 189 SER A O 1
ATOM 1582 N N . SER A 1 190 ? 2.482 16.030 49.835 1.00 62.16 190 SER A N 1
ATOM 1583 C CA . SER A 1 190 ? 2.285 16.998 48.747 1.00 62.16 190 SER A CA 1
ATOM 1584 C C . SER A 1 190 ? 3.572 17.732 48.343 1.00 62.16 190 SER A C 1
ATOM 1586 O O . SER A 1 190 ? 3.720 18.055 47.160 1.00 62.16 190 SER A O 1
ATOM 1588 N N . MET A 1 191 ? 4.498 18.000 49.274 1.00 62.78 191 MET A N 1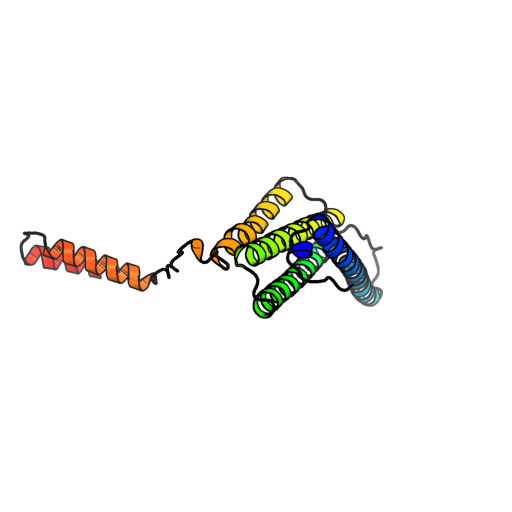
ATOM 1589 C CA . MET A 1 191 ? 5.811 18.583 48.951 1.00 62.78 191 MET A CA 1
ATOM 1590 C C . MET A 1 191 ? 6.693 17.612 48.165 1.00 62.78 191 MET A C 1
ATOM 1592 O O . MET A 1 191 ? 7.304 18.015 47.175 1.00 62.78 191 MET A O 1
ATOM 1596 N N . ILE A 1 192 ? 6.712 16.330 48.546 1.00 66.25 192 ILE A N 1
ATOM 1597 C CA . ILE A 1 192 ? 7.445 15.290 47.808 1.00 66.25 192 ILE A CA 1
ATOM 1598 C C . ILE A 1 192 ? 6.942 15.235 46.358 1.00 66.25 192 ILE A C 1
ATOM 1600 O O . ILE A 1 192 ? 7.738 15.238 45.424 1.00 66.25 192 ILE A O 1
ATOM 1604 N N . MET A 1 193 ? 5.627 15.313 46.143 1.00 65.06 193 MET A N 1
ATOM 1605 C CA . MET A 1 193 ? 5.036 15.263 44.801 1.00 65.06 193 MET A CA 1
ATOM 1606 C C . MET A 1 193 ? 5.375 16.472 43.900 1.00 65.06 193 MET A C 1
ATOM 1608 O O . MET A 1 193 ? 5.351 16.350 42.674 1.00 65.06 193 MET A O 1
ATOM 1612 N N . LYS A 1 194 ? 5.701 17.639 44.480 1.00 64.25 194 LYS A N 1
ATOM 1613 C CA . LYS A 1 194 ? 6.159 18.825 43.728 1.00 64.25 194 LYS A CA 1
ATOM 1614 C C . LYS A 1 194 ? 7.621 18.725 43.282 1.00 64.25 194 LYS A C 1
ATOM 1616 O O . LYS A 1 194 ? 7.951 19.289 42.245 1.00 64.25 194 LYS A O 1
ATOM 1621 N N . ASN A 1 195 ? 8.465 18.010 44.026 1.00 59.88 195 ASN A N 1
ATOM 1622 C CA . ASN A 1 195 ? 9.912 17.950 43.782 1.00 59.88 195 ASN A CA 1
ATOM 1623 C C . ASN A 1 195 ? 10.345 16.891 42.748 1.00 59.88 195 ASN A C 1
ATOM 1625 O O . ASN A 1 195 ? 11.480 16.939 42.288 1.00 59.88 195 ASN A O 1
ATOM 1629 N N . TYR A 1 196 ? 9.461 15.969 42.356 1.00 56.12 196 TYR A N 1
ATOM 1630 C CA . TYR A 1 196 ? 9.739 14.905 41.371 1.00 56.12 196 TYR A CA 1
ATOM 1631 C C . TYR A 1 196 ? 8.982 15.090 40.034 1.00 56.12 196 TYR A C 1
ATOM 1633 O O . TYR A 1 196 ? 8.694 14.116 39.339 1.00 56.12 196 TYR A O 1
ATOM 1641 N N . GLY A 1 197 ? 8.590 16.326 39.697 1.00 47.66 197 GLY A N 1
ATOM 1642 C CA . GLY A 1 197 ? 7.755 16.668 38.533 1.00 47.66 197 GLY A CA 1
ATOM 1643 C C . GLY A 1 197 ? 8.513 17.114 37.292 1.00 47.66 197 GLY A C 1
ATOM 1644 O O . GLY A 1 197 ? 9.455 17.912 37.453 1.00 47.66 197 GLY A O 1
#

Secondary structu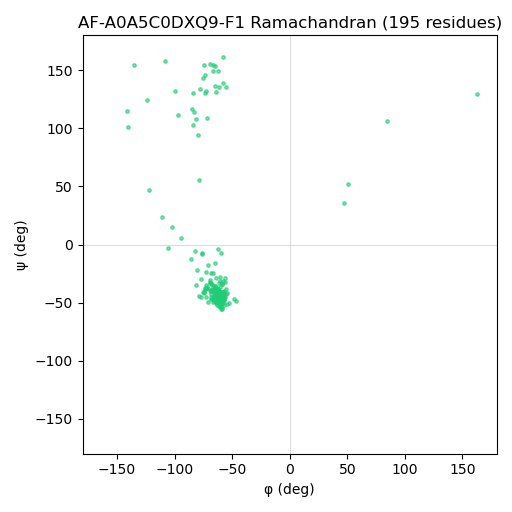re (DSSP, 8-state):
------HHHHT-HHHHHHHHHHHHHHHHHHHHHHHHHHHHHHHHHHTTS------TT-HHHHHHHHHHHHHHHHHHHHHHHHHHHHHHHHTT--HHHHHHHHHHHHHHHHHHHHHHHHHHSPPPHHHHHHHHHHHHHHHHHHHHHT--GGG------PPPHHHHHHHHHHHHHHHHHHS---HHHHHHHHHHHHHT-

Sequence (197 aa):
MTFQITPENTQNKSTLLEYFRELGNEKLSEIRIEVDTEKYKKDTKKYKKGTKKYHKNTKKYKEKITGDINTAINTIKKYFLDEIINTAIQDNWNDKDKLSSLLFTTYCANVVMLDLRHEVWPYEYMAFSRRIGELWEDFVRLPFLYAPKAAELTSFVPPLFSEVRKNLKGDIKEYIDTLSISQEQKLNSSMIMKNYG

Mean predicted aligned error: 10.85 Å